Protein AF-A0A5B9E2Y7-F1 (afdb_monomer_lite)

Radius of gyration: 74.07 Å; chains: 1; bounding box: 144×55×176 Å

Structure (mmCIF, N/CA/C/O backbone):
data_AF-A0A5B9E2Y7-F1
#
_entry.id   AF-A0A5B9E2Y7-F1
#
loop_
_atom_site.group_PDB
_atom_site.id
_atom_site.type_symbol
_atom_site.label_atom_id
_atom_site.label_alt_id
_atom_site.label_comp_id
_atom_site.label_asym_id
_atom_site.label_entity_id
_atom_site.label_seq_id
_atom_site.pdbx_PDB_ins_code
_atom_site.Cartn_x
_atom_site.Cartn_y
_atom_site.Cartn_z
_atom_site.occupancy
_atom_site.B_iso_or_equiv
_atom_site.auth_seq_id
_atom_site.auth_comp_id
_atom_site.auth_asym_id
_atom_site.auth_atom_id
_atom_site.pdbx_PDB_model_num
ATOM 1 N N . MET A 1 1 ? -44.141 -32.706 67.486 1.00 78.50 1 MET A N 1
ATOM 2 C CA . MET A 1 1 ? -44.636 -31.451 66.882 1.00 78.50 1 MET A CA 1
ATOM 3 C C . MET A 1 1 ? -44.507 -30.398 67.950 1.00 78.50 1 MET A C 1
ATOM 5 O O . MET A 1 1 ? -44.783 -30.747 69.090 1.00 78.50 1 MET A O 1
ATOM 9 N N . ALA A 1 2 ? -44.059 -29.197 67.598 1.00 91.75 2 ALA A N 1
ATOM 10 C CA . ALA A 1 2 ? -43.996 -28.113 68.564 1.00 91.75 2 ALA A CA 1
ATOM 11 C C . ALA A 1 2 ? -45.396 -27.732 69.063 1.00 91.75 2 ALA A C 1
ATOM 13 O O . ALA A 1 2 ? -46.379 -27.894 68.330 1.00 91.75 2 ALA A O 1
ATOM 14 N N . THR A 1 3 ? -45.484 -27.279 70.307 1.00 93.50 3 THR A N 1
ATOM 15 C CA . THR A 1 3 ? -46.740 -27.000 71.007 1.00 93.50 3 THR A CA 1
ATOM 16 C C . THR A 1 3 ? -46.796 -25.573 71.536 1.00 93.50 3 THR A C 1
ATOM 18 O O . THR A 1 3 ? -45.780 -24.942 71.821 1.00 93.50 3 THR A O 1
ATOM 21 N N . SER A 1 4 ? -48.019 -25.059 71.662 1.00 95.94 4 SER A N 1
ATOM 22 C CA . SER A 1 4 ? -48.307 -23.785 72.313 1.00 95.94 4 SER A CA 1
ATOM 23 C C . SER A 1 4 ? -49.044 -24.046 73.623 1.00 95.94 4 SER A C 1
ATOM 25 O O . SER A 1 4 ? -50.127 -24.634 73.606 1.00 95.94 4 SER A O 1
ATOM 27 N N . ASP A 1 5 ? -48.474 -23.587 74.736 1.00 96.12 5 ASP A N 1
ATOM 28 C CA . ASP A 1 5 ? -49.095 -23.690 76.064 1.00 96.12 5 ASP A CA 1
ATOM 29 C C . ASP A 1 5 ? -50.120 -22.567 76.312 1.00 96.12 5 ASP A C 1
ATOM 31 O O . ASP A 1 5 ? -50.949 -22.643 77.221 1.00 96.12 5 ASP A O 1
ATOM 35 N N . PHE A 1 6 ? -50.117 -21.528 75.472 1.00 95.31 6 PHE A N 1
ATOM 36 C CA . PHE A 1 6 ? -51.020 -20.385 75.578 1.00 95.31 6 PHE A CA 1
ATOM 37 C C . PHE A 1 6 ? -52.376 -20.706 74.945 1.00 95.31 6 PHE A C 1
ATOM 39 O O . PHE A 1 6 ? -52.585 -20.565 73.740 1.00 95.31 6 PHE A O 1
ATOM 46 N N . LEU A 1 7 ? -53.325 -21.130 75.778 1.00 94.44 7 LEU A N 1
ATOM 47 C CA . LEU A 1 7 ? -54.653 -21.555 75.339 1.00 94.44 7 LEU A CA 1
ATOM 48 C C . LEU A 1 7 ? -55.692 -20.431 75.415 1.00 94.44 7 LEU A C 1
ATOM 50 O O . LEU A 1 7 ? -55.688 -19.575 76.301 1.00 94.44 7 LEU A O 1
ATOM 54 N N . THR A 1 8 ? -56.663 -20.469 74.503 1.00 96.12 8 THR A N 1
ATOM 55 C CA . THR A 1 8 ? -57.781 -19.521 74.514 1.00 96.12 8 THR A CA 1
ATOM 56 C C . THR A 1 8 ? -58.746 -19.801 75.668 1.00 96.12 8 THR A C 1
ATOM 58 O O . THR A 1 8 ? -59.192 -20.937 75.844 1.00 96.12 8 THR A O 1
ATOM 61 N N . PHE A 1 9 ? -59.172 -18.766 76.394 1.00 96.06 9 PHE A N 1
ATOM 62 C CA . PHE A 1 9 ? -60.154 -18.878 77.470 1.00 96.06 9 PHE A CA 1
ATOM 63 C C . PHE A 1 9 ? -61.569 -18.543 76.986 1.00 96.06 9 PHE A C 1
ATOM 65 O O . PHE A 1 9 ? -61.811 -17.523 76.339 1.00 96.06 9 PHE A O 1
ATOM 72 N N . SER A 1 10 ? -62.544 -19.385 77.344 1.00 94.88 10 SER A N 1
ATOM 73 C CA . SER A 1 10 ? -63.957 -19.203 76.993 1.00 94.88 10 SER A CA 1
ATOM 74 C C . SER A 1 10 ? -64.228 -19.064 75.484 1.00 94.88 10 SER A C 1
ATOM 76 O O . SER A 1 10 ? -65.233 -18.474 75.134 1.00 94.88 10 SER A O 1
ATOM 78 N N . ALA A 1 11 ? -63.399 -19.555 74.560 1.00 92.12 11 ALA A N 1
ATOM 79 C CA . ALA A 1 11 ? -63.566 -19.270 73.123 1.00 92.12 11 ALA A CA 1
ATOM 80 C C . ALA A 1 11 ? -64.710 -20.032 72.414 1.00 92.12 11 ALA A C 1
ATOM 82 O O . ALA A 1 11 ? -65.051 -19.702 71.280 1.00 92.12 11 ALA A O 1
ATOM 83 N N . ALA A 1 12 ? -65.318 -21.027 73.065 1.00 92.31 12 ALA A N 1
ATOM 84 C CA . ALA A 1 12 ? -66.362 -21.860 72.470 1.00 92.31 12 ALA A CA 1
ATOM 85 C C . ALA A 1 12 ? -67.651 -21.084 72.131 1.00 92.31 12 ALA A C 1
ATOM 87 O O . ALA A 1 12 ? -68.003 -20.085 72.770 1.00 92.31 12 ALA A O 1
ATOM 88 N N . ALA A 1 13 ? -68.402 -21.591 71.150 1.00 89.62 13 ALA A N 1
ATOM 89 C CA . ALA A 1 13 ? -69.745 -21.103 70.860 1.00 89.62 13 ALA A CA 1
ATOM 90 C C . ALA A 1 13 ? -70.643 -21.240 72.105 1.00 89.62 13 ALA A C 1
ATOM 92 O O . ALA A 1 13 ? -70.625 -22.263 72.783 1.00 89.62 13 ALA A O 1
ATOM 93 N N . GLY A 1 14 ? -71.405 -20.190 72.426 1.00 89.88 14 GLY A N 1
ATOM 94 C CA . GLY A 1 14 ? -72.270 -20.163 73.613 1.00 89.88 14 GLY A CA 1
ATOM 95 C C . GLY A 1 14 ? -71.546 -19.963 74.951 1.00 89.88 14 GLY A C 1
ATOM 96 O O . GLY A 1 14 ? -72.190 -20.002 75.995 1.00 89.88 14 GLY A O 1
ATOM 97 N N . ALA A 1 15 ? -70.230 -19.726 74.961 1.00 94.56 15 ALA A N 1
ATOM 98 C CA . ALA A 1 15 ? -69.510 -19.495 76.209 1.00 94.56 15 ALA A CA 1
ATOM 99 C C . ALA A 1 15 ? -69.968 -18.204 76.915 1.00 94.56 15 ALA A C 1
ATOM 101 O O . ALA A 1 15 ? -70.199 -17.180 76.269 1.00 94.56 15 ALA A O 1
ATOM 102 N N . ASN A 1 16 ? -70.045 -18.269 78.249 1.00 96.25 16 ASN A N 1
ATOM 103 C CA . ASN A 1 16 ? -70.600 -17.246 79.136 1.00 96.25 16 ASN A CA 1
ATOM 104 C C . ASN A 1 16 ? -69.788 -15.941 79.122 1.00 96.25 16 ASN A C 1
ATOM 106 O O . ASN A 1 16 ? -68.941 -15.725 79.988 1.00 96.25 16 ASN A O 1
ATOM 110 N N . VAL A 1 17 ? -70.043 -15.074 78.144 1.00 95.94 17 VAL A N 1
ATOM 111 C CA . VAL A 1 17 ? -69.451 -13.737 78.041 1.00 95.94 17 VAL A CA 1
ATOM 112 C C . VAL A 1 17 ? -70.473 -12.698 77.630 1.00 95.94 17 VAL A C 1
ATOM 114 O O . VAL A 1 17 ? -71.490 -13.016 77.015 1.00 95.94 17 VAL A O 1
ATOM 117 N N . LEU A 1 18 ? -70.128 -11.436 77.861 1.00 94.69 18 LEU A N 1
ATOM 118 C CA . LEU A 1 18 ? -70.818 -10.322 77.231 1.00 94.69 18 LEU A CA 1
ATOM 119 C C . LEU A 1 18 ? -70.707 -10.388 75.702 1.00 94.69 18 LEU A C 1
ATOM 121 O O . LEU A 1 18 ? -69.654 -10.703 75.128 1.00 94.69 18 LEU A O 1
ATOM 125 N N . THR A 1 19 ? -71.798 -10.022 75.033 1.00 94.00 19 THR A N 1
ATOM 126 C CA . THR A 1 19 ? -71.785 -9.778 73.591 1.00 94.00 19 THR A CA 1
ATOM 127 C C . THR A 1 19 ? -70.806 -8.651 73.266 1.00 94.00 19 THR A C 1
ATOM 129 O O . THR A 1 19 ? -70.478 -7.812 74.109 1.00 94.00 19 THR A O 1
ATOM 132 N N . GLN A 1 20 ? -70.313 -8.612 72.025 1.00 94.94 20 GLN A N 1
ATOM 133 C CA . GLN A 1 20 ? -69.410 -7.534 71.625 1.00 94.94 20 GLN A CA 1
ATOM 134 C C . GLN A 1 20 ? -70.077 -6.158 71.746 1.00 94.94 20 GLN A C 1
ATOM 136 O O . GLN A 1 20 ? -69.410 -5.214 72.154 1.00 94.94 20 GLN A O 1
ATOM 141 N N . SER A 1 21 ? -71.375 -6.059 71.450 1.00 94.62 21 SER A N 1
ATOM 142 C CA . SER A 1 21 ? -72.142 -4.822 71.600 1.00 94.62 21 SER A CA 1
ATOM 143 C C . SER A 1 21 ? -72.245 -4.374 73.059 1.00 94.62 21 SER A C 1
ATOM 145 O O . SER A 1 21 ? -71.924 -3.230 73.342 1.00 94.62 21 SER A O 1
ATOM 147 N N . ALA A 1 22 ? -72.591 -5.268 73.991 1.00 93.06 22 ALA A N 1
ATOM 148 C CA . ALA A 1 22 ? -72.710 -4.930 75.414 1.00 93.06 22 ALA A CA 1
ATOM 149 C C . ALA A 1 22 ? -71.355 -4.616 76.073 1.00 93.06 22 ALA A C 1
ATOM 151 O O . ALA A 1 22 ? -71.262 -3.770 76.958 1.00 93.06 22 ALA A O 1
ATOM 152 N N . TYR A 1 23 ? -70.278 -5.283 75.645 1.00 93.69 23 TYR A N 1
ATOM 153 C CA . TYR A 1 23 ? -68.937 -4.961 76.130 1.00 93.69 23 TYR A CA 1
ATOM 154 C C . TYR A 1 23 ? -68.448 -3.615 75.583 1.00 93.69 23 TYR A C 1
ATOM 156 O O . TYR A 1 23 ? -67.849 -2.845 76.318 1.00 93.69 23 TYR A O 1
ATOM 164 N N . ALA A 1 24 ? -68.702 -3.317 74.304 1.00 93.62 24 ALA A N 1
ATOM 165 C CA . ALA A 1 24 ? -68.277 -2.069 73.670 1.00 93.62 24 ALA A CA 1
ATOM 166 C C . ALA A 1 24 ? -69.183 -0.860 73.972 1.00 93.62 24 ALA A C 1
ATOM 168 O O . ALA A 1 24 ? -68.836 0.245 73.555 1.00 93.62 24 ALA A O 1
ATOM 169 N N . ASP A 1 25 ? -70.305 -1.069 74.666 1.00 93.12 25 ASP A N 1
ATOM 170 C CA . ASP A 1 25 ? -71.292 -0.044 75.005 1.00 93.12 25 ASP A CA 1
ATOM 171 C C . ASP A 1 25 ? -70.659 1.140 75.755 1.00 93.12 25 ASP A C 1
ATOM 173 O O . ASP A 1 25 ? -69.796 0.957 76.614 1.00 93.12 25 ASP A O 1
ATOM 177 N N . ALA A 1 26 ? -71.076 2.366 75.429 1.00 86.19 26 ALA A N 1
ATOM 178 C CA . ALA A 1 26 ? -70.522 3.580 76.030 1.00 86.19 26 ALA A CA 1
ATOM 179 C C . ALA A 1 26 ? -70.902 3.748 77.514 1.00 86.19 26 ALA A C 1
ATOM 181 O O . ALA A 1 26 ? -70.178 4.409 78.256 1.00 86.19 26 ALA A O 1
ATOM 182 N N . GLY A 1 27 ? -72.013 3.146 77.950 1.00 86.62 27 GLY A N 1
ATOM 183 C CA . GLY A 1 27 ? -72.426 3.075 79.350 1.00 86.62 27 GLY A CA 1
ATOM 184 C C . GLY A 1 27 ? -71.688 2.003 80.156 1.00 86.62 27 GLY A C 1
ATOM 185 O O . GLY A 1 27 ? -71.777 2.002 81.382 1.00 86.62 27 GLY A O 1
ATOM 186 N N . ASN A 1 28 ? -70.934 1.110 79.505 1.00 88.44 28 ASN A N 1
ATOM 187 C CA . ASN A 1 28 ? -70.060 0.159 80.184 1.00 88.44 28 ASN A CA 1
ATOM 188 C C . ASN A 1 28 ? -68.728 0.832 80.559 1.00 88.44 28 ASN A C 1
ATOM 190 O O . ASN A 1 28 ? -67.776 0.874 79.773 1.00 88.44 28 ASN A O 1
ATOM 194 N N . THR A 1 29 ? -68.657 1.348 81.785 1.00 87.81 29 THR A N 1
ATOM 195 C CA . THR A 1 29 ? -67.472 2.044 82.305 1.00 87.81 29 THR A CA 1
ATOM 196 C C . THR A 1 29 ? -66.313 1.110 82.656 1.00 87.81 29 THR A C 1
ATOM 198 O O . THR A 1 29 ? -65.171 1.570 82.711 1.00 87.81 29 THR A O 1
ATOM 201 N N . ASP A 1 30 ? -66.558 -0.197 82.813 1.00 88.62 30 ASP A N 1
ATOM 202 C CA . ASP A 1 30 ? -65.557 -1.177 83.269 1.00 88.62 30 ASP A CA 1
ATOM 203 C C . ASP A 1 30 ? -64.359 -1.284 82.314 1.00 88.62 30 ASP A C 1
ATOM 205 O O . ASP A 1 30 ? -63.247 -1.605 82.728 1.00 88.62 30 ASP A O 1
ATOM 209 N N . ARG A 1 31 ? -64.543 -0.963 81.027 1.00 89.44 31 ARG A N 1
ATOM 210 C CA . ARG A 1 31 ? -63.442 -0.908 80.048 1.00 89.44 31 ARG A CA 1
ATOM 211 C C . ARG A 1 31 ? -62.430 0.200 80.323 1.00 89.44 31 ARG A C 1
ATOM 213 O O . ARG A 1 31 ? -61.282 0.072 79.909 1.00 89.44 31 ARG A O 1
ATOM 220 N N . ALA A 1 32 ? -62.868 1.289 80.947 1.00 88.12 32 ALA A N 1
ATOM 221 C CA . ALA A 1 32 ? -62.029 2.442 81.248 1.00 88.12 32 ALA A CA 1
ATOM 222 C C . ALA A 1 32 ? -61.499 2.391 82.684 1.00 88.12 32 ALA A C 1
ATOM 224 O O . ALA A 1 32 ? -60.331 2.689 82.916 1.00 88.12 32 ALA A O 1
ATOM 225 N N . THR A 1 33 ? -62.345 2.007 83.642 1.00 88.88 33 THR A N 1
ATOM 226 C CA . THR A 1 33 ? -62.007 2.033 85.075 1.00 88.88 33 THR A CA 1
ATOM 227 C C . THR A 1 33 ? -61.557 0.686 85.629 1.00 88.88 33 THR A C 1
ATOM 229 O O . THR A 1 33 ? -61.097 0.623 86.767 1.00 88.88 33 THR A O 1
ATOM 232 N N . GLY A 1 34 ? -61.699 -0.395 84.858 1.00 90.06 34 GLY A N 1
ATOM 233 C CA . GLY A 1 34 ? -61.616 -1.756 85.380 1.00 90.06 34 GLY A CA 1
ATOM 234 C C . GLY A 1 34 ? -62.790 -2.092 86.307 1.00 90.06 34 GLY A C 1
ATOM 235 O O . GLY A 1 34 ? -63.662 -1.260 86.572 1.00 90.06 34 GLY A O 1
ATOM 236 N N . TYR A 1 35 ? -62.796 -3.326 86.820 1.00 89.75 35 TYR A N 1
ATOM 237 C CA . TYR A 1 35 ? -63.754 -3.753 87.841 1.00 89.75 35 TYR A CA 1
ATOM 238 C C . TYR A 1 35 ? -63.379 -3.126 89.191 1.00 89.75 35 TYR A C 1
ATOM 240 O O . TYR A 1 35 ? -62.362 -3.481 89.788 1.00 89.75 35 TYR A O 1
ATOM 248 N N . VAL A 1 36 ? -64.191 -2.174 89.654 1.00 87.56 36 VAL A N 1
ATOM 249 C CA . VAL A 1 36 ? -64.030 -1.487 90.949 1.00 87.56 36 VAL A CA 1
ATOM 250 C C . VAL A 1 36 ? -64.692 -2.277 92.094 1.00 87.56 36 VAL A C 1
ATOM 252 O O . VAL A 1 36 ? -65.098 -3.424 91.914 1.00 87.56 36 VAL A O 1
ATOM 255 N N . THR A 1 37 ? -64.791 -1.699 93.298 1.00 80.62 37 THR A N 1
ATOM 256 C CA . THR A 1 37 ? -65.329 -2.374 94.495 1.00 80.62 37 THR A CA 1
ATOM 257 C C . THR A 1 37 ? -66.724 -2.960 94.257 1.00 80.62 37 THR A C 1
ATOM 259 O O . THR A 1 37 ? -67.662 -2.222 93.959 1.00 80.62 37 THR A O 1
ATOM 262 N N . GLY A 1 38 ? -66.873 -4.274 94.437 1.00 82.81 38 GLY A N 1
ATOM 263 C CA . GLY A 1 38 ? -68.122 -5.003 94.212 1.00 82.81 38 GLY A CA 1
ATOM 264 C C . GLY A 1 38 ? -67.866 -6.409 93.663 1.00 82.81 38 GLY A C 1
ATOM 265 O O . GLY A 1 38 ? -66.733 -6.883 93.650 1.00 82.81 38 GLY A O 1
ATOM 266 N N . THR A 1 39 ? -68.924 -7.090 93.216 1.00 82.75 39 THR A N 1
ATOM 267 C CA . THR A 1 39 ? -68.810 -8.383 92.516 1.00 82.75 39 THR A CA 1
ATOM 268 C C . THR A 1 39 ? -68.861 -8.146 91.008 1.00 82.75 39 THR A C 1
ATOM 270 O O . THR A 1 39 ? -69.866 -7.648 90.505 1.00 82.75 39 THR A O 1
ATOM 273 N N . ALA A 1 40 ? -67.802 -8.508 90.280 1.00 88.38 40 ALA A N 1
ATOM 274 C CA . ALA A 1 40 ? -67.795 -8.431 88.820 1.00 88.38 40 ALA A CA 1
ATOM 275 C C . ALA A 1 40 ? -68.675 -9.537 88.210 1.00 88.38 40 ALA A C 1
ATOM 277 O O . ALA A 1 40 ? -68.634 -10.690 88.646 1.00 88.38 40 ALA A O 1
ATOM 278 N N . SER A 1 41 ? -69.457 -9.206 87.176 1.00 90.25 41 SER A N 1
ATOM 279 C CA . SER A 1 41 ? -70.244 -10.209 86.449 1.00 90.25 41 SER A CA 1
ATOM 280 C C . SER A 1 41 ? -69.318 -11.224 85.779 1.00 90.25 41 SER A C 1
ATOM 282 O O . SER A 1 41 ? -68.378 -10.847 85.075 1.00 90.25 41 SER A O 1
ATOM 284 N N . SER A 1 42 ? -69.612 -12.518 85.932 1.00 93.06 42 SER A N 1
ATOM 285 C CA . SER A 1 42 ? -68.827 -13.595 85.312 1.00 93.06 42 SER A CA 1
ATOM 286 C C . SER A 1 42 ? -68.733 -13.441 83.791 1.00 93.06 42 SER A C 1
ATOM 288 O O . SER A 1 42 ? -67.687 -13.712 83.208 1.00 93.06 42 SER A O 1
ATOM 290 N N . GLN A 1 43 ? -69.781 -12.918 83.147 1.00 93.88 43 GLN A N 1
ATOM 291 C CA . GLN A 1 43 ? -69.788 -12.613 81.714 1.00 93.88 43 GLN A CA 1
ATOM 292 C C . GLN A 1 43 ? -68.804 -11.508 81.329 1.00 93.88 43 GLN A C 1
ATOM 294 O O . GLN A 1 43 ? -68.207 -11.564 80.251 1.00 93.88 43 GLN A O 1
ATOM 299 N N . ALA A 1 44 ? -68.651 -10.503 82.189 1.00 92.25 44 ALA A N 1
ATOM 300 C CA . ALA A 1 44 ? -67.730 -9.402 81.965 1.00 92.25 44 ALA A CA 1
ATOM 301 C C . ALA A 1 44 ? -66.287 -9.889 82.146 1.00 92.25 44 ALA A C 1
ATOM 303 O O . ALA A 1 44 ? -65.481 -9.782 81.219 1.00 92.25 44 ALA A O 1
ATOM 304 N N . VAL A 1 45 ? -65.993 -10.547 83.274 1.00 93.56 45 VAL A N 1
ATOM 305 C CA . VAL A 1 45 ? -64.662 -11.110 83.563 1.00 93.56 45 VAL A CA 1
ATOM 306 C C . VAL A 1 45 ? -64.225 -12.071 82.457 1.00 93.56 45 VAL A C 1
ATOM 308 O O . VAL A 1 45 ? -63.139 -11.924 81.894 1.00 93.56 45 VAL A O 1
ATOM 311 N N . ASN A 1 46 ? -65.100 -12.997 82.059 1.00 95.88 46 ASN A N 1
ATOM 312 C CA . ASN A 1 46 ? -64.801 -13.941 80.988 1.00 95.88 46 ASN A CA 1
ATOM 313 C C . ASN A 1 46 ? -64.567 -13.245 79.640 1.00 95.88 46 ASN A C 1
ATOM 315 O O . ASN A 1 46 ? -63.771 -13.734 78.840 1.00 95.88 46 ASN A O 1
ATOM 319 N N . LYS A 1 47 ? -65.236 -12.116 79.360 1.00 94.81 47 LYS A N 1
ATOM 320 C CA . LYS A 1 47 ? -65.032 -11.352 78.122 1.00 94.81 47 LYS A CA 1
ATOM 321 C C . LYS A 1 47 ? -63.643 -10.718 78.091 1.00 94.81 47 LYS A C 1
ATOM 323 O O . LYS A 1 47 ? -62.967 -10.828 77.067 1.00 94.81 47 LYS A O 1
ATOM 328 N N . THR A 1 48 ? -63.214 -10.117 79.201 1.00 94.00 48 THR A N 1
ATOM 329 C CA . THR A 1 48 ? -61.871 -9.539 79.347 1.00 94.00 48 THR A CA 1
ATOM 330 C C . THR A 1 48 ? -60.794 -10.619 79.201 1.00 94.00 48 THR A C 1
ATOM 332 O O . THR A 1 48 ? -59.896 -10.481 78.371 1.00 94.00 48 THR A O 1
ATOM 335 N N . LEU A 1 49 ? -60.933 -11.742 79.917 1.00 95.25 49 LEU A N 1
ATOM 336 C CA . LEU A 1 49 ? -59.995 -12.870 79.839 1.00 95.25 49 LEU A CA 1
ATOM 337 C C . LEU A 1 49 ? -59.964 -13.515 78.446 1.00 95.25 49 LEU A C 1
ATOM 339 O O . LEU A 1 49 ? -58.894 -13.859 77.942 1.00 95.25 49 LEU A O 1
ATOM 343 N N . ARG A 1 50 ? -61.119 -13.643 77.780 1.00 96.56 50 ARG A N 1
ATOM 344 C CA . ARG A 1 50 ? -61.191 -14.145 76.400 1.00 96.56 50 ARG A CA 1
ATOM 345 C C . ARG A 1 50 ? -60.411 -13.253 75.434 1.00 96.56 50 ARG A C 1
ATOM 347 O O . ARG A 1 50 ? -59.661 -13.774 74.617 1.00 96.56 50 ARG A O 1
ATOM 354 N N . GLN A 1 51 ? -60.584 -11.929 75.493 1.00 94.94 51 GLN A N 1
ATOM 355 C CA . GLN A 1 51 ? -59.874 -11.021 74.582 1.00 94.94 51 GLN A CA 1
ATOM 356 C C . GLN A 1 51 ? -58.353 -11.093 74.766 1.00 94.94 51 GLN A C 1
ATOM 358 O O . GLN A 1 51 ? -57.633 -11.130 73.772 1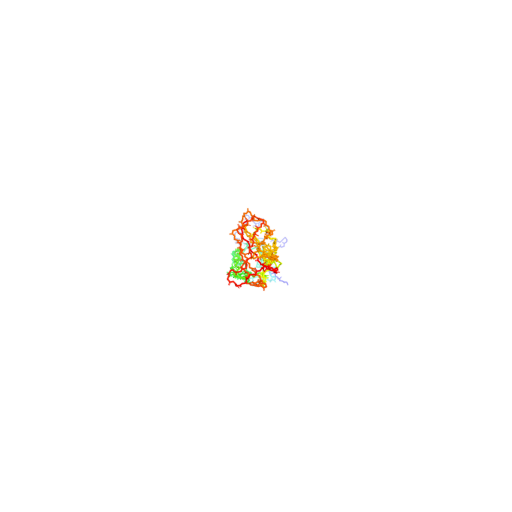.00 94.94 51 GLN A O 1
ATOM 363 N N . ALA A 1 52 ? -57.876 -11.178 76.011 1.00 95.62 52 ALA A N 1
ATOM 364 C CA . ALA A 1 52 ? -56.449 -11.312 76.299 1.00 95.62 52 ALA A CA 1
ATOM 365 C C . ALA A 1 52 ? -55.882 -12.666 75.834 1.00 95.62 52 ALA A C 1
ATOM 367 O O . ALA A 1 52 ? -54.892 -12.714 75.103 1.00 95.62 52 ALA A O 1
ATOM 368 N N . SER A 1 53 ? -56.545 -13.766 76.205 1.00 96.38 53 SER A N 1
ATOM 369 C CA . SER A 1 53 ? -56.079 -15.125 75.891 1.00 96.38 53 SER A CA 1
ATOM 370 C C . SER A 1 53 ? -56.086 -15.445 74.395 1.00 96.38 53 SER A C 1
ATOM 372 O O . SER A 1 53 ? -55.205 -16.162 73.940 1.00 96.38 53 SER A O 1
ATOM 374 N N . ILE A 1 54 ? -57.013 -14.892 73.602 1.00 96.50 54 ILE A N 1
ATOM 375 C CA . ILE A 1 54 ? -57.012 -15.091 72.141 1.00 96.50 54 ILE A CA 1
ATOM 376 C C . ILE A 1 54 ? -55.784 -14.450 71.485 1.00 96.50 54 ILE A C 1
ATOM 378 O O . ILE A 1 54 ? -55.174 -15.071 70.620 1.00 96.50 54 ILE A O 1
ATOM 382 N N . ILE A 1 55 ? -55.401 -13.233 71.887 1.00 96.88 55 ILE A N 1
ATOM 383 C CA . ILE A 1 55 ? -54.206 -12.574 71.335 1.00 96.88 55 ILE A CA 1
ATOM 384 C C . ILE A 1 55 ? -52.941 -13.318 71.764 1.00 96.88 55 ILE A C 1
ATOM 386 O O . ILE A 1 55 ? -52.065 -13.554 70.937 1.00 96.88 55 ILE A O 1
ATOM 390 N N . SER A 1 56 ? -52.871 -13.733 73.030 1.00 95.06 56 SER A N 1
ATOM 391 C CA . SER A 1 56 ? -51.749 -14.519 73.546 1.00 95.06 56 SER A CA 1
ATOM 392 C C . SER A 1 56 ? -51.593 -15.852 72.802 1.00 95.06 56 SER A C 1
ATOM 394 O O . SER A 1 56 ? -50.510 -16.131 72.291 1.00 95.06 56 SER A O 1
ATOM 396 N N . ALA A 1 57 ? -52.683 -16.606 72.627 1.00 96.19 57 ALA A N 1
ATOM 397 C CA . ALA A 1 57 ? -52.693 -17.846 71.854 1.00 96.19 57 ALA A CA 1
ATOM 398 C C . ALA A 1 57 ? -52.315 -17.623 70.380 1.00 96.19 57 ALA A C 1
ATOM 400 O O . ALA A 1 57 ? -51.558 -18.402 69.815 1.00 96.19 57 ALA A O 1
ATOM 401 N N . MET A 1 58 ? -52.790 -16.539 69.752 1.00 96.81 58 MET A N 1
ATOM 402 C CA . MET A 1 58 ? -52.442 -16.203 68.365 1.00 96.81 58 MET A CA 1
ATOM 403 C C . MET A 1 58 ? -50.940 -15.930 68.204 1.00 96.81 58 MET A C 1
ATOM 405 O O . MET A 1 58 ? -50.326 -16.433 67.265 1.00 96.81 58 MET A O 1
ATOM 409 N N . VAL A 1 59 ? -50.341 -15.144 69.104 1.00 95.69 59 VAL A N 1
ATOM 410 C CA . VAL A 1 59 ? -48.897 -14.854 69.068 1.00 95.69 59 VAL A CA 1
ATOM 411 C C . VAL A 1 59 ? -48.082 -16.122 69.325 1.00 95.69 59 VAL A C 1
ATOM 413 O O . VAL A 1 59 ? -47.112 -16.381 68.617 1.00 95.69 59 VAL A O 1
ATOM 416 N N . ALA A 1 60 ? -48.488 -16.936 70.297 1.00 96.31 60 ALA A N 1
ATOM 417 C CA . ALA A 1 60 ? -47.810 -18.186 70.612 1.00 96.31 60 ALA A CA 1
ATOM 418 C C . ALA A 1 60 ? -47.926 -19.215 69.473 1.00 96.31 60 ALA A C 1
ATOM 420 O O . ALA A 1 60 ? -46.950 -19.884 69.147 1.00 96.31 60 ALA A O 1
ATOM 421 N N . GLN A 1 61 ? -49.076 -19.290 68.801 1.00 96.38 61 GLN A N 1
ATOM 422 C CA . GLN A 1 61 ? -49.237 -20.135 67.620 1.00 96.38 61 GLN A CA 1
ATOM 423 C C . GLN A 1 61 ? -48.387 -19.631 66.447 1.00 96.38 61 GLN A C 1
ATOM 425 O O . GLN A 1 61 ? -47.786 -20.437 65.745 1.00 96.38 61 GLN A O 1
ATOM 430 N N . LEU A 1 62 ? -48.252 -18.310 66.274 1.00 96.12 62 LEU A N 1
ATOM 431 C CA . LEU A 1 62 ? -47.354 -17.742 65.267 1.00 96.12 62 LEU A CA 1
ATOM 432 C C . LEU A 1 62 ? -45.898 -18.179 65.492 1.00 96.12 62 LEU A C 1
ATOM 434 O O . LEU A 1 62 ? -45.188 -18.453 64.528 1.00 96.12 62 LEU A O 1
ATOM 438 N N . ILE A 1 63 ? -45.454 -18.273 66.748 1.00 96.25 63 ILE A N 1
ATOM 439 C CA . ILE A 1 63 ? -44.126 -18.804 67.086 1.00 96.25 63 ILE A CA 1
ATOM 440 C C . ILE A 1 63 ? -43.981 -20.243 66.595 1.00 96.25 63 ILE A C 1
ATOM 442 O O . ILE A 1 63 ? -43.035 -20.548 65.863 1.00 96.25 63 ILE A O 1
ATOM 446 N N . VAL A 1 64 ? -44.930 -21.100 66.971 1.00 96.69 64 VAL A N 1
ATOM 447 C CA . VAL A 1 64 ? -44.930 -22.523 66.614 1.00 96.69 64 VAL A CA 1
ATOM 448 C C . VAL A 1 64 ? -44.922 -22.698 65.095 1.00 96.69 64 VAL A C 1
ATOM 450 O O . VAL A 1 64 ? -44.074 -23.416 64.564 1.00 96.69 64 VAL A O 1
ATOM 453 N N . ASP A 1 65 ? -45.802 -21.988 64.389 1.00 95.31 65 ASP A N 1
ATOM 454 C CA . ASP A 1 65 ? -45.984 -22.123 62.942 1.00 95.31 65 ASP A CA 1
ATOM 455 C C . ASP A 1 65 ? -44.756 -21.663 62.146 1.00 95.31 65 ASP A C 1
ATOM 457 O O . ASP A 1 65 ? -44.424 -22.260 61.122 1.00 95.31 65 ASP A O 1
ATOM 461 N N . GLN A 1 66 ? -44.083 -20.597 62.593 1.00 94.69 66 GLN A N 1
ATOM 462 C CA . GLN A 1 66 ? -42.996 -19.973 61.830 1.00 94.69 66 GLN A CA 1
ATOM 463 C C . GLN A 1 66 ? -41.607 -20.497 62.198 1.00 94.69 66 GLN A C 1
ATOM 465 O O . GLN A 1 66 ? -40.689 -20.406 61.386 1.00 94.69 66 GLN A O 1
ATOM 470 N N . THR A 1 67 ? -41.429 -21.030 63.411 1.00 93.19 67 THR A N 1
ATOM 471 C CA . THR A 1 67 ? -40.109 -21.473 63.900 1.00 93.19 67 THR A CA 1
ATOM 472 C C . THR A 1 67 ? -40.020 -22.970 64.164 1.00 93.19 67 THR A C 1
ATOM 474 O O . THR A 1 67 ? -38.912 -23.504 64.223 1.00 93.19 67 THR A O 1
ATOM 477 N N . GLY A 1 68 ? -41.154 -23.655 64.343 1.00 93.69 68 GLY A N 1
ATOM 478 C CA . GLY A 1 68 ? -41.182 -25.039 64.814 1.00 93.69 68 GLY A CA 1
ATOM 479 C C . GLY A 1 68 ? -40.670 -25.217 66.249 1.00 93.69 68 GLY A C 1
ATOM 480 O O . GLY A 1 68 ? -40.322 -26.340 66.608 1.00 93.69 68 GLY A O 1
ATOM 481 N N . GLN A 1 69 ? -40.591 -24.139 67.038 1.00 94.25 69 GLN A N 1
ATOM 482 C CA . GLN A 1 69 ? -40.235 -24.155 68.460 1.00 94.25 69 GLN A CA 1
ATOM 483 C C . GLN A 1 69 ? -41.479 -24.074 69.341 1.00 94.25 69 GLN A C 1
ATOM 485 O O . GLN A 1 69 ? -42.495 -23.502 68.942 1.00 94.25 69 GLN A O 1
ATOM 490 N N . ASP A 1 70 ? -41.377 -24.606 70.557 1.00 94.50 70 ASP A N 1
ATOM 491 C CA . ASP A 1 70 ? -42.452 -24.532 71.542 1.00 94.50 70 ASP A CA 1
ATOM 492 C C . ASP A 1 70 ? -42.647 -23.095 72.055 1.00 94.50 70 ASP A C 1
ATOM 494 O O . ASP A 1 70 ? -41.692 -22.332 72.255 1.00 94.50 70 ASP A O 1
ATOM 498 N N . ALA A 1 71 ? -43.905 -22.733 72.302 1.00 96.00 71 ALA A N 1
ATOM 499 C CA . ALA A 1 71 ? -44.278 -21.523 73.025 1.00 96.00 71 ALA A CA 1
ATOM 500 C C . ALA A 1 71 ? -44.742 -21.919 74.434 1.00 96.00 71 ALA A C 1
ATOM 502 O O . ALA A 1 71 ? -45.931 -22.159 74.652 1.00 96.00 71 ALA A O 1
ATOM 503 N N . VAL A 1 72 ? -43.774 -22.023 75.348 1.00 94.81 72 VAL A N 1
ATOM 504 C CA . VAL A 1 72 ? -43.939 -22.566 76.706 1.00 94.81 72 VAL A CA 1
ATOM 505 C C . VAL A 1 72 ? -44.406 -21.488 77.690 1.00 94.81 72 VAL A C 1
ATOM 507 O O . VAL A 1 72 ? -43.863 -20.381 77.689 1.00 94.81 72 VAL A O 1
ATOM 510 N N . ASP A 1 73 ? -45.380 -21.814 78.543 1.00 92.12 73 ASP A N 1
ATOM 511 C CA . ASP A 1 73 ? -45.850 -20.951 79.643 1.00 92.12 73 ASP A CA 1
ATOM 512 C C . ASP A 1 73 ? -45.174 -21.346 80.971 1.00 92.12 73 ASP A C 1
ATOM 514 O O . ASP A 1 73 ? -45.777 -21.958 81.852 1.00 92.12 73 ASP A O 1
ATOM 518 N N . ASP A 1 74 ? -43.879 -21.037 81.103 1.00 92.44 74 ASP A N 1
ATOM 519 C CA . ASP A 1 74 ? -43.078 -21.304 82.314 1.00 92.44 74 ASP A CA 1
ATOM 520 C C . ASP A 1 74 ? -42.751 -20.035 83.128 1.00 92.44 74 ASP A C 1
ATOM 522 O O . ASP A 1 74 ? -42.002 -20.080 84.108 1.00 92.44 74 ASP A O 1
ATOM 526 N N . GLY A 1 75 ? -43.308 -18.888 82.721 1.00 86.31 75 GLY A N 1
ATOM 527 C CA . GLY A 1 75 ? -43.035 -17.571 83.302 1.00 86.31 75 GLY A CA 1
ATOM 528 C C . GLY A 1 75 ? -41.764 -16.876 82.788 1.00 86.31 75 GLY A C 1
ATOM 529 O O . GLY A 1 75 ? -41.491 -15.745 83.201 1.00 86.31 75 GLY A O 1
ATOM 530 N N . THR A 1 76 ? -41.002 -17.485 81.871 1.00 91.12 76 THR A N 1
ATOM 531 C CA . THR A 1 76 ? -39.755 -16.923 81.325 1.00 91.12 76 THR A CA 1
ATOM 532 C C . THR A 1 76 ? -39.993 -16.143 80.027 1.00 91.12 76 THR A C 1
ATOM 534 O O . THR A 1 76 ? -40.030 -16.692 78.927 1.00 91.12 76 THR A O 1
ATOM 537 N N . ILE A 1 77 ? -40.057 -14.812 80.126 1.00 92.25 77 ILE A N 1
ATOM 538 C CA . ILE A 1 77 ? -40.315 -13.926 78.972 1.00 92.25 77 ILE A CA 1
ATOM 539 C C . ILE A 1 77 ? -39.199 -13.991 77.916 1.00 92.25 77 ILE A C 1
ATOM 541 O O . ILE A 1 77 ? -39.485 -13.953 76.724 1.00 92.25 77 ILE A O 1
ATOM 545 N N . ALA A 1 78 ? -37.936 -14.129 78.330 1.00 94.88 78 ALA A N 1
ATOM 546 C CA . ALA A 1 78 ? -36.784 -14.062 77.425 1.00 94.88 78 ALA A CA 1
ATOM 547 C C . ALA A 1 78 ? -36.791 -15.156 76.337 1.00 94.88 78 ALA A C 1
ATOM 549 O O . ALA A 1 78 ? -36.448 -14.893 75.181 1.00 94.88 78 ALA A O 1
ATOM 550 N N . THR A 1 79 ? -37.208 -16.377 76.689 1.00 92.12 79 THR A N 1
ATOM 551 C CA . THR A 1 79 ? -37.336 -17.491 75.735 1.00 92.12 79 THR A CA 1
ATOM 552 C C . THR A 1 79 ? -38.442 -17.205 74.725 1.00 92.12 79 THR A C 1
ATOM 554 O O . THR A 1 79 ? -38.234 -17.340 73.519 1.00 92.12 79 THR A O 1
ATOM 557 N N . LEU A 1 80 ? -39.598 -16.737 75.203 1.00 93.69 80 LEU A N 1
ATOM 558 C CA . LEU A 1 80 ? -40.733 -16.395 74.351 1.00 93.69 80 LEU A CA 1
ATOM 559 C C . LEU A 1 80 ? -40.413 -15.216 73.420 1.00 93.69 80 LEU A C 1
ATOM 561 O O . LEU A 1 80 ? -40.769 -15.253 72.246 1.00 93.69 80 LEU A O 1
ATOM 565 N N . GLU A 1 81 ? -39.694 -14.204 73.907 1.00 95.12 81 GLU A N 1
ATOM 566 C CA . GLU A 1 81 ? -39.239 -13.053 73.117 1.00 95.12 81 GLU A CA 1
ATOM 567 C C . GLU A 1 81 ? -38.248 -13.468 72.024 1.00 95.12 81 GLU A C 1
ATOM 569 O O . GLU A 1 81 ? -38.366 -13.034 70.875 1.00 95.12 81 GLU A O 1
ATOM 574 N N . THR A 1 82 ? -37.308 -14.355 72.355 1.00 95.62 82 THR A N 1
ATOM 575 C CA . THR A 1 82 ? -36.365 -14.918 71.381 1.00 95.62 82 THR A CA 1
ATOM 576 C C . THR A 1 82 ? -37.114 -15.692 70.298 1.00 95.62 82 THR A C 1
ATOM 578 O O . THR A 1 82 ? -36.908 -15.455 69.106 1.00 95.62 82 THR A O 1
ATOM 581 N N . ASN A 1 83 ? -38.035 -16.572 70.695 1.00 94.38 83 ASN A N 1
ATOM 582 C CA . ASN A 1 83 ? -38.816 -17.375 69.760 1.00 94.38 83 ASN A CA 1
ATOM 583 C C . ASN A 1 83 ? -39.757 -16.508 68.905 1.00 94.38 83 ASN A C 1
ATOM 585 O O . ASN A 1 83 ? -39.871 -16.733 67.700 1.00 94.38 83 ASN A O 1
ATOM 589 N N . PHE A 1 84 ? -40.362 -15.466 69.481 1.00 95.38 84 PHE A N 1
ATOM 590 C CA . PHE A 1 84 ? -41.167 -14.492 68.744 1.00 95.38 84 PHE A CA 1
ATOM 591 C C . PHE A 1 84 ? -40.333 -13.692 67.744 1.00 95.38 84 PHE A C 1
ATOM 593 O O . PHE A 1 84 ? -40.719 -13.565 66.583 1.00 95.38 84 PHE A O 1
ATOM 600 N N . THR A 1 85 ? -39.155 -13.217 68.145 1.00 95.88 85 THR A N 1
ATOM 601 C CA . THR A 1 85 ? -38.227 -12.523 67.242 1.00 95.88 85 THR A CA 1
ATOM 602 C C . THR A 1 85 ? -37.829 -13.425 66.076 1.00 95.88 85 THR A C 1
ATOM 604 O O . THR A 1 85 ? -37.888 -13.005 64.921 1.00 95.88 85 THR A O 1
ATOM 607 N N . ASN A 1 86 ? -37.508 -14.689 66.355 1.00 94.69 86 ASN A N 1
ATOM 608 C CA . ASN A 1 86 ? -37.206 -15.680 65.325 1.00 94.69 86 ASN A CA 1
ATOM 609 C C . ASN A 1 86 ? -38.398 -15.930 64.392 1.00 94.69 86 ASN A C 1
ATOM 611 O O . ASN A 1 86 ? -38.195 -16.063 63.188 1.00 94.69 86 ASN A O 1
ATOM 615 N N . ALA A 1 87 ? -39.631 -15.932 64.905 1.00 94.94 87 ALA A N 1
ATOM 616 C CA . ALA A 1 87 ? -40.836 -16.055 64.086 1.00 94.94 87 ALA A CA 1
ATOM 617 C C . ALA A 1 87 ? -40.983 -14.873 63.116 1.00 94.94 87 ALA A C 1
ATOM 619 O O . ALA A 1 87 ? -41.227 -15.070 61.926 1.00 94.94 87 ALA A O 1
ATOM 620 N N . ILE A 1 88 ? -40.761 -13.644 63.594 1.00 93.56 88 ILE A N 1
ATOM 621 C CA . ILE A 1 88 ? -40.769 -12.444 62.746 1.00 93.56 88 ILE A CA 1
ATOM 622 C C . ILE A 1 88 ? -39.646 -12.494 61.699 1.00 93.56 88 ILE A C 1
ATOM 624 O O . ILE A 1 88 ? -39.877 -12.158 60.535 1.00 93.56 88 ILE A O 1
ATOM 628 N N . LEU A 1 89 ? -38.450 -12.954 62.078 1.00 91.00 89 LEU A N 1
ATOM 629 C CA . LEU A 1 89 ? -37.328 -13.127 61.152 1.00 91.00 89 LEU A CA 1
ATOM 630 C C . LEU A 1 89 ? -37.603 -14.205 60.097 1.00 91.00 89 LEU A C 1
ATOM 632 O O . LEU A 1 89 ? -37.280 -13.992 58.932 1.00 91.00 89 LEU A O 1
ATOM 636 N N . ALA A 1 90 ? -38.231 -15.322 60.466 1.00 90.94 90 ALA A N 1
ATOM 637 C CA . ALA A 1 90 ? -38.619 -16.380 59.534 1.00 90.94 90 ALA A CA 1
ATOM 638 C C . ALA A 1 90 ? -39.647 -15.877 58.507 1.00 90.94 90 ALA A C 1
ATOM 640 O O . ALA A 1 90 ? -39.483 -16.089 57.302 1.00 90.94 90 ALA A O 1
ATOM 641 N N . ILE A 1 91 ? -40.648 -15.111 58.959 1.00 90.00 91 ILE A N 1
ATOM 642 C CA . ILE A 1 91 ? -41.605 -14.436 58.071 1.00 90.00 91 ILE A CA 1
ATOM 643 C C . ILE A 1 91 ? -40.873 -13.481 57.121 1.00 90.00 91 ILE A C 1
ATOM 645 O O . ILE A 1 91 ? -41.168 -13.451 55.925 1.00 90.00 91 ILE A O 1
ATOM 649 N N . ALA A 1 92 ? -39.921 -12.695 57.632 1.00 86.81 92 ALA A N 1
ATOM 650 C CA . ALA A 1 92 ? -39.151 -11.757 56.821 1.00 86.81 92 ALA A CA 1
ATOM 651 C C . ALA A 1 92 ? -38.240 -12.468 55.802 1.00 86.81 92 ALA A C 1
ATOM 653 O O . ALA A 1 92 ? -38.150 -12.017 54.662 1.00 86.81 92 ALA A O 1
ATOM 654 N N . GLY A 1 93 ? -37.616 -13.587 56.179 1.00 81.75 93 GLY A N 1
ATOM 655 C CA . GLY A 1 93 ? -36.718 -14.372 55.325 1.00 81.75 93 GLY A CA 1
ATOM 656 C C . GLY A 1 93 ? -37.411 -15.041 54.136 1.00 81.75 93 GLY A C 1
ATOM 657 O O . GLY A 1 93 ? -36.801 -15.192 53.080 1.00 81.75 93 GLY A O 1
ATOM 658 N N . ASN A 1 94 ? -38.699 -15.369 54.264 1.00 77.69 94 ASN A N 1
ATOM 659 C CA . ASN A 1 94 ? -39.494 -15.944 53.172 1.00 77.69 94 ASN A CA 1
ATOM 660 C C . ASN A 1 94 ? -40.086 -14.893 52.217 1.00 77.69 94 ASN A C 1
ATOM 662 O O . ASN A 1 94 ? -40.755 -15.248 51.242 1.00 77.69 94 ASN A O 1
ATOM 666 N N . ARG A 1 95 ? -39.865 -13.598 52.469 1.00 85.88 95 ARG A N 1
ATOM 667 C CA . ARG A 1 95 ? -40.317 -12.524 51.580 1.00 85.88 95 ARG A CA 1
ATOM 668 C C . ARG A 1 95 ? -39.241 -12.179 50.558 1.00 85.88 95 ARG A C 1
ATOM 670 O O . ARG A 1 95 ? -38.067 -12.045 50.882 1.00 85.88 95 ARG A O 1
ATOM 677 N N . ILE A 1 96 ? -39.666 -11.919 49.323 1.00 82.62 96 ILE A N 1
ATOM 678 C CA . ILE A 1 96 ? -38.831 -11.206 48.353 1.00 82.62 96 ILE A CA 1
ATOM 679 C C . ILE A 1 96 ? -38.725 -9.757 48.839 1.00 82.62 96 ILE A C 1
ATOM 681 O O . ILE A 1 96 ? -39.673 -8.985 48.697 1.00 82.62 96 ILE A O 1
ATOM 685 N N . ILE A 1 97 ? -37.593 -9.401 49.442 1.00 84.69 97 ILE A N 1
ATOM 686 C CA . ILE A 1 97 ? -37.270 -8.019 49.808 1.00 84.69 97 ILE A CA 1
ATOM 687 C C . ILE A 1 97 ? -36.733 -7.336 48.550 1.00 84.69 97 ILE A C 1
ATOM 689 O O . ILE A 1 97 ? -35.713 -7.762 48.002 1.00 84.69 97 ILE A O 1
ATOM 693 N N . GLN A 1 98 ? -37.423 -6.305 48.057 1.00 85.44 98 GLN A N 1
ATOM 694 C CA . GLN A 1 98 ? -36.916 -5.545 46.917 1.00 85.44 98 GLN A CA 1
ATOM 695 C C . GLN A 1 98 ? -35.699 -4.730 47.360 1.00 85.44 98 GLN A C 1
ATOM 697 O O . GLN A 1 98 ? -35.599 -4.305 48.509 1.00 85.44 98 GLN A O 1
ATOM 702 N N . ILE A 1 99 ? -34.778 -4.453 46.437 1.00 84.56 99 ILE A N 1
ATOM 703 C CA . ILE A 1 99 ? -33.589 -3.639 46.739 1.00 84.56 99 ILE A CA 1
ATOM 704 C C . ILE A 1 99 ? -33.991 -2.257 47.291 1.00 84.56 99 ILE A C 1
ATOM 706 O O . ILE A 1 99 ? -33.312 -1.728 48.166 1.00 84.56 99 ILE A O 1
ATOM 710 N N . SER A 1 100 ? -35.120 -1.705 46.827 1.00 84.50 100 SER A N 1
ATOM 711 C CA . SER A 1 100 ? -35.686 -0.434 47.296 1.00 84.50 100 SER A CA 1
ATOM 712 C C . SER A 1 100 ? -36.108 -0.435 48.764 1.00 84.50 100 SER A C 1
ATOM 714 O O . SER A 1 100 ? -36.176 0.633 49.367 1.00 84.50 100 SER A O 1
ATOM 716 N N . ASP A 1 101 ? -36.395 -1.607 49.328 1.00 86.81 101 ASP A N 1
ATOM 717 C CA . ASP A 1 101 ? -36.921 -1.739 50.688 1.00 86.81 101 ASP A CA 1
ATOM 718 C C . ASP A 1 101 ? -35.791 -1.748 51.728 1.00 86.81 101 ASP A C 1
ATOM 720 O O . ASP A 1 101 ? -36.024 -1.511 52.914 1.00 86.81 101 ASP A O 1
ATOM 724 N N . VAL A 1 102 ? -34.548 -1.991 51.292 1.00 89.62 102 VAL A N 1
ATOM 725 C CA . VAL A 1 102 ? -33.365 -1.959 52.152 1.00 89.62 102 VAL A CA 1
ATOM 726 C C . VAL A 1 102 ? -32.708 -0.589 52.046 1.00 89.62 102 VAL A C 1
ATOM 728 O O . VAL A 1 102 ? -32.070 -0.243 51.048 1.00 89.62 102 VAL A O 1
ATOM 731 N N . VAL A 1 103 ? -32.838 0.192 53.116 1.00 91.75 103 VAL A N 1
ATOM 732 C CA . VAL A 1 103 ? -32.239 1.524 53.235 1.00 91.75 103 VAL A CA 1
ATOM 733 C C . VAL A 1 103 ? -30.752 1.473 52.865 1.00 91.75 103 VAL A C 1
ATOM 735 O O . VAL A 1 103 ? -29.996 0.647 53.371 1.00 91.75 103 VAL A O 1
ATOM 738 N N . ASN A 1 104 ? -30.335 2.372 51.972 1.00 89.38 104 ASN A N 1
ATOM 739 C CA . ASN A 1 104 ? -28.969 2.522 51.454 1.00 89.38 104 ASN A CA 1
ATOM 740 C C . ASN A 1 104 ? -28.410 1.365 50.605 1.00 89.38 104 ASN A C 1
ATOM 742 O O . ASN A 1 104 ? -27.327 1.539 50.039 1.00 89.38 104 ASN A O 1
ATOM 746 N N . LEU A 1 105 ? -29.108 0.234 50.430 1.00 90.31 105 LEU A N 1
ATOM 747 C CA . LEU A 1 105 ? -28.576 -0.880 49.634 1.00 90.31 105 LEU A CA 1
ATOM 748 C C . LEU A 1 105 ? -28.335 -0.473 48.178 1.00 90.31 105 LEU A C 1
ATOM 750 O O . LEU A 1 105 ? -27.289 -0.804 47.632 1.00 90.31 105 LEU A O 1
ATOM 754 N N . THR A 1 106 ? -29.229 0.316 47.576 1.00 86.88 106 THR A N 1
ATOM 755 C CA . THR A 1 106 ? -29.044 0.846 46.213 1.00 86.88 106 THR A CA 1
ATOM 756 C C . THR A 1 106 ? -27.767 1.676 46.084 1.00 86.88 106 THR A C 1
ATOM 758 O O . THR A 1 106 ? -27.025 1.509 45.121 1.00 86.88 106 THR A O 1
ATOM 761 N N . ALA A 1 107 ? -27.474 2.543 47.058 1.00 84.50 107 ALA A N 1
ATOM 762 C CA . ALA A 1 107 ? -26.285 3.396 47.035 1.00 84.50 107 ALA A CA 1
ATOM 763 C C . ALA A 1 107 ? -24.995 2.584 47.244 1.00 84.50 107 ALA A C 1
ATOM 765 O O . ALA A 1 107 ? -24.012 2.779 46.528 1.00 84.50 107 ALA A O 1
ATOM 766 N N . ILE A 1 108 ? -25.016 1.629 48.179 1.00 85.44 108 ILE A N 1
ATOM 767 C CA . ILE A 1 108 ? -23.899 0.705 48.417 1.00 85.44 108 ILE A CA 1
ATOM 768 C C . ILE A 1 108 ? -23.641 -0.129 47.165 1.00 85.44 108 ILE A C 1
ATOM 770 O O . ILE A 1 108 ? -22.502 -0.242 46.716 1.00 85.44 108 ILE A O 1
ATOM 774 N N . LEU A 1 109 ? -24.695 -0.688 46.575 1.00 85.38 109 LEU A N 1
ATOM 775 C CA . LEU A 1 109 ? -24.585 -1.531 45.399 1.00 85.38 109 LEU A CA 1
ATOM 776 C C . LEU A 1 109 ? -24.123 -0.721 44.182 1.00 85.38 109 LEU A C 1
ATOM 778 O O . LEU A 1 109 ? -23.243 -1.186 43.473 1.00 85.38 109 LEU A O 1
ATOM 782 N N . ALA A 1 110 ? -24.601 0.510 43.985 1.00 81.25 110 ALA A N 1
ATOM 783 C CA . ALA A 1 110 ? -24.103 1.401 42.933 1.00 81.25 110 ALA A CA 1
ATOM 784 C C . ALA A 1 110 ? -22.600 1.702 43.086 1.00 81.25 110 ALA A C 1
ATOM 786 O O . ALA A 1 110 ? -21.862 1.644 42.104 1.00 81.25 110 ALA A O 1
ATOM 787 N N . SER A 1 111 ? -22.131 1.933 44.318 1.00 79.88 111 SER A N 1
ATOM 788 C CA . SER A 1 111 ? -20.708 2.139 44.622 1.00 79.88 111 SER A CA 1
ATOM 789 C C . SER A 1 111 ? -19.853 0.873 44.463 1.00 79.88 111 SER A C 1
ATOM 791 O O . SER A 1 111 ? -18.643 0.983 44.283 1.00 79.88 111 SER A O 1
ATOM 793 N N . LYS A 1 112 ? -20.440 -0.326 44.560 1.00 76.81 112 LYS A N 1
ATOM 794 C CA . LYS A 1 112 ? -19.722 -1.609 44.440 1.00 76.81 112 LYS A CA 1
ATOM 795 C C . LYS A 1 112 ? -19.809 -2.234 43.049 1.00 76.81 112 LYS A C 1
ATOM 797 O O . LYS A 1 112 ? -18.903 -2.971 42.672 1.00 76.81 112 LYS A O 1
ATOM 802 N N . LEU A 1 113 ? -20.883 -1.964 42.311 1.00 73.75 113 LEU A N 1
ATOM 803 C CA . LEU A 1 113 ? -21.103 -2.440 40.945 1.00 73.75 113 LEU A CA 1
ATOM 804 C C . LEU A 1 113 ? -20.525 -1.500 39.891 1.00 73.75 113 LEU A C 1
ATOM 806 O O . LEU A 1 113 ? -20.474 -1.888 38.728 1.00 73.75 113 LEU A O 1
ATOM 810 N N . GLY A 1 114 ? -20.080 -0.301 40.277 1.00 65.88 114 GLY A N 1
ATOM 811 C CA . GLY A 1 114 ? -19.296 0.540 39.388 1.00 65.88 114 GLY A CA 1
ATOM 812 C C . GLY A 1 114 ? -20.077 0.989 38.161 1.00 65.88 114 GLY A C 1
ATOM 813 O O . GLY A 1 114 ? -19.576 0.901 37.050 1.00 65.88 114 GLY A O 1
ATOM 814 N N . VAL A 1 115 ? -21.304 1.489 38.326 1.00 62.69 115 VAL A N 1
ATOM 815 C CA . VAL A 1 115 ? -22.079 2.062 37.201 1.00 62.69 115 VAL A CA 1
ATOM 816 C C . VAL A 1 115 ? -21.367 3.245 36.517 1.00 62.69 115 VAL A C 1
ATOM 818 O O . VAL A 1 115 ? -21.734 3.621 35.408 1.00 62.69 115 VAL A O 1
ATOM 821 N N . SER A 1 116 ? -20.324 3.788 37.151 1.00 60.25 116 SER A N 1
ATOM 822 C CA . SER A 1 116 ? -19.368 4.758 36.604 1.00 60.25 116 SER A CA 1
ATOM 823 C C . SER A 1 116 ? -17.903 4.290 36.658 1.00 60.25 116 SER A C 1
ATOM 825 O O . SER A 1 116 ? -17.021 5.052 36.272 1.00 60.25 116 SER A O 1
ATOM 827 N N . ASP A 1 117 ? -17.636 3.073 37.142 1.00 67.12 117 ASP A N 1
ATOM 828 C CA . ASP A 1 117 ? -16.286 2.510 37.247 1.00 67.12 117 ASP A CA 1
ATOM 829 C C . ASP A 1 117 ? -16.056 1.458 36.153 1.00 67.12 117 ASP A C 1
ATOM 831 O O . ASP A 1 117 ? -16.982 0.963 35.509 1.00 67.12 117 ASP A O 1
ATOM 835 N N . ASN A 1 118 ? -14.797 1.078 35.942 1.00 65.88 118 ASN A N 1
ATOM 836 C CA . ASN A 1 118 ? -14.472 -0.022 35.041 1.00 65.88 118 ASN A CA 1
ATOM 837 C C . ASN A 1 118 ? -15.145 -1.314 35.533 1.00 65.88 118 ASN A C 1
ATOM 839 O O . ASN A 1 118 ? -15.041 -1.661 36.710 1.00 65.88 118 ASN A O 1
ATOM 843 N N . ALA A 1 119 ? -15.772 -2.070 34.623 1.00 72.81 119 ALA A N 1
ATOM 844 C CA . ALA A 1 119 ? -16.285 -3.403 34.935 1.00 72.81 119 ALA A CA 1
ATOM 845 C C . ALA A 1 119 ? -15.195 -4.246 35.624 1.00 72.81 119 ALA A C 1
ATOM 847 O O . ALA A 1 119 ? -14.025 -4.164 35.251 1.00 72.81 119 ALA A O 1
ATOM 848 N N . ALA A 1 120 ? -15.559 -5.108 36.580 1.00 70.81 120 ALA A N 1
ATOM 849 C CA . ALA A 1 120 ? -14.583 -5.936 37.304 1.00 70.81 120 ALA A CA 1
ATOM 850 C C . ALA A 1 120 ? -13.717 -6.815 36.370 1.00 70.81 120 ALA A C 1
ATOM 852 O O . ALA A 1 120 ? -12.569 -7.136 36.675 1.00 70.81 120 ALA A O 1
ATOM 853 N N . SER A 1 121 ? -14.240 -7.177 35.195 1.00 72.62 121 SER A N 1
ATOM 854 C CA . SER A 1 121 ? -13.499 -7.873 34.135 1.00 72.62 121 SER A CA 1
ATOM 855 C C . SER A 1 121 ? -12.471 -6.986 33.410 1.00 72.62 121 SER A C 1
ATOM 857 O O . SER A 1 121 ? -11.503 -7.499 32.846 1.00 72.62 121 SER A O 1
ATOM 859 N N . ALA A 1 122 ? -12.641 -5.665 33.453 1.00 75.69 122 ALA A N 1
ATOM 860 C CA . ALA A 1 122 ? -11.795 -4.648 32.839 1.00 75.69 122 ALA A CA 1
ATOM 861 C C . ALA A 1 122 ? -10.825 -3.971 33.827 1.00 75.69 122 ALA A C 1
ATOM 863 O O . ALA A 1 122 ? -10.080 -3.083 33.416 1.00 75.69 122 ALA A O 1
ATOM 864 N N . SER A 1 123 ? -10.728 -4.414 35.090 1.00 79.12 123 SER A N 1
ATOM 865 C CA . SER A 1 123 ? -9.765 -3.874 36.079 1.00 79.12 123 SER A CA 1
ATOM 866 C C . SER A 1 123 ? -8.320 -3.860 35.565 1.00 79.12 123 SER A C 1
ATOM 868 O O . SER A 1 123 ? -7.503 -3.021 35.917 1.00 79.12 123 SER A O 1
ATOM 870 N N . LYS A 1 124 ? -8.008 -4.775 34.647 1.00 77.12 124 LYS A N 1
ATOM 871 C CA . LYS A 1 124 ? -6.731 -4.877 33.941 1.00 77.12 124 LYS A CA 1
ATOM 872 C C . LYS A 1 124 ? -6.420 -3.714 32.980 1.00 77.12 124 LYS A C 1
ATOM 874 O O . LYS A 1 124 ? -5.246 -3.538 32.658 1.00 77.12 124 LYS A O 1
ATOM 879 N N . LEU A 1 125 ? -7.431 -2.984 32.506 1.00 85.19 125 LEU A N 1
ATOM 880 C CA . LEU A 1 125 ? -7.330 -1.790 31.653 1.00 85.19 125 LEU A CA 1
ATOM 881 C C . LEU A 1 125 ? -7.384 -0.481 32.456 1.00 85.19 125 LEU A C 1
ATOM 883 O O . LEU A 1 125 ? -7.215 0.587 31.884 1.00 85.19 125 LEU A O 1
ATOM 887 N N . GLN A 1 126 ? -7.552 -0.558 33.783 1.00 82.12 126 GLN A N 1
ATOM 888 C CA . GLN A 1 126 ? -7.480 0.601 34.681 1.00 82.12 126 GLN A CA 1
ATOM 889 C C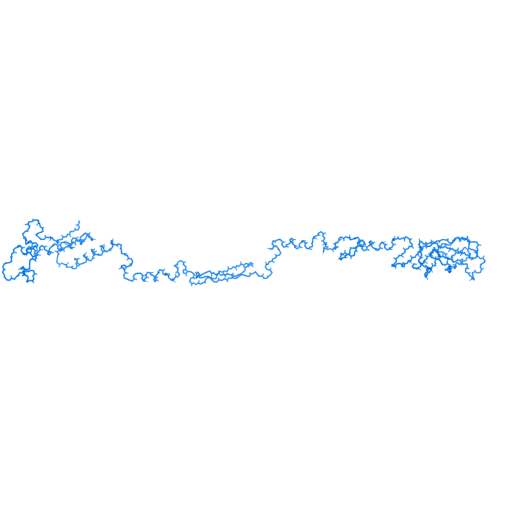 . GLN A 1 126 ? -6.106 1.291 34.616 1.00 82.12 126 GLN A C 1
ATOM 891 O O . GLN A 1 126 ? -5.997 2.501 34.780 1.00 82.12 126 GLN A O 1
ATOM 896 N N . THR A 1 127 ? -5.054 0.523 34.322 1.00 88.12 127 THR A N 1
ATOM 897 C CA . THR A 1 127 ? -3.787 1.046 33.806 1.00 88.12 127 THR A CA 1
ATOM 898 C C . THR A 1 127 ? -3.769 0.852 32.296 1.00 88.12 127 THR A C 1
ATOM 900 O O . THR A 1 127 ? -3.860 -0.286 31.823 1.00 88.12 127 THR A O 1
ATOM 903 N N . ALA A 1 128 ? -3.639 1.951 31.547 1.00 92.38 128 ALA A N 1
ATOM 904 C CA . ALA A 1 128 ? -3.616 1.913 30.093 1.00 92.38 128 ALA A CA 1
ATOM 905 C C . ALA A 1 128 ? -2.513 0.973 29.588 1.00 92.38 128 ALA A C 1
ATOM 907 O O . ALA A 1 128 ? -1.378 0.986 30.074 1.00 92.38 128 ALA A O 1
ATOM 908 N N . ARG A 1 129 ? -2.849 0.149 28.600 1.00 93.00 129 ARG A N 1
ATOM 909 C CA . ARG A 1 129 ? -1.927 -0.830 28.024 1.00 93.00 129 ARG A CA 1
ATOM 910 C C . ARG A 1 129 ? -1.438 -0.333 26.687 1.00 93.00 129 ARG A C 1
ATOM 912 O O . ARG A 1 129 ? -2.249 -0.033 25.815 1.00 93.00 129 ARG A O 1
ATOM 919 N N . GLN A 1 130 ? -0.126 -0.289 26.505 1.00 94.06 130 GLN A N 1
ATOM 920 C CA . GLN A 1 130 ? 0.428 0.004 25.196 1.00 94.06 130 GLN A CA 1
ATOM 921 C C . GLN A 1 130 ? 0.193 -1.189 24.265 1.00 94.06 130 GLN A C 1
ATOM 923 O O . GLN A 1 130 ? 0.717 -2.280 24.489 1.00 94.06 130 GLN A O 1
ATOM 928 N N . ILE A 1 131 ? -0.598 -0.975 23.220 1.00 94.75 131 ILE A N 1
ATOM 929 C CA . ILE A 1 131 ? -0.739 -1.907 22.108 1.00 94.75 131 ILE A CA 1
ATOM 930 C C . ILE A 1 131 ? 0.327 -1.534 21.085 1.00 94.75 131 ILE A C 1
ATOM 932 O O . ILE A 1 131 ? 0.327 -0.412 20.579 1.00 94.75 131 ILE A O 1
ATOM 936 N N . ALA A 1 132 ? 1.248 -2.455 20.810 1.00 94.44 132 ALA A N 1
ATOM 937 C CA . ALA A 1 132 ? 2.350 -2.244 19.881 1.00 94.44 132 ALA A CA 1
ATOM 938 C C . ALA A 1 132 ? 2.198 -3.126 18.637 1.00 94.44 132 ALA A C 1
ATOM 940 O O . ALA A 1 132 ? 1.962 -4.331 18.732 1.00 94.44 132 ALA A O 1
ATOM 941 N N . LEU A 1 133 ? 2.375 -2.512 17.472 1.00 94.19 133 LEU A N 1
ATOM 942 C CA . LEU A 1 133 ? 2.598 -3.170 16.194 1.00 94.19 133 LEU A CA 1
ATOM 943 C C . LEU A 1 133 ? 4.112 -3.251 15.978 1.00 94.19 133 LEU A C 1
ATOM 945 O O . LEU A 1 133 ? 4.812 -2.240 16.070 1.00 94.19 133 LEU A O 1
ATOM 949 N N . ALA A 1 134 ? 4.616 -4.452 15.710 1.00 87.19 134 ALA A N 1
ATOM 950 C CA . ALA A 1 134 ? 6.030 -4.710 15.463 1.00 87.19 134 ALA A CA 1
ATOM 951 C C . ALA A 1 134 ? 6.219 -5.390 14.101 1.00 87.19 134 ALA A C 1
ATOM 953 O O . ALA A 1 134 ? 5.393 -6.204 13.686 1.00 87.19 134 ALA A O 1
ATOM 954 N N . GLY A 1 135 ? 7.322 -5.075 13.417 1.00 87.94 135 GLY A N 1
ATOM 955 C CA . GLY A 1 135 ? 7.645 -5.591 12.085 1.00 87.94 135 GLY A CA 1
ATOM 956 C C . GLY A 1 135 ? 7.934 -4.469 11.088 1.00 87.94 135 GLY A C 1
ATOM 957 O O . GLY A 1 135 ? 8.479 -3.434 11.459 1.00 87.94 135 GLY A O 1
ATOM 958 N N . LEU A 1 136 ? 7.576 -4.690 9.816 1.00 86.75 136 LEU A N 1
ATOM 959 C CA . LEU A 1 136 ? 7.764 -3.712 8.728 1.00 86.75 136 LEU A CA 1
ATOM 960 C C . LEU A 1 136 ? 6.954 -2.427 8.936 1.00 86.75 136 LEU A C 1
ATOM 962 O O . LEU A 1 136 ? 7.394 -1.346 8.555 1.00 86.75 136 LEU A O 1
ATOM 966 N N . VAL A 1 137 ? 5.772 -2.571 9.529 1.00 91.56 137 VAL A N 1
ATOM 967 C CA . VAL A 1 137 ? 4.943 -1.468 10.002 1.00 91.56 137 VAL A CA 1
ATOM 968 C C . VAL A 1 137 ? 5.084 -1.440 11.515 1.00 91.56 137 VAL A C 1
ATOM 970 O O . VAL A 1 137 ? 4.829 -2.454 12.172 1.00 91.56 137 VAL A O 1
ATOM 973 N N . SER A 1 138 ? 5.488 -0.300 12.063 1.00 92.69 138 SER A N 1
ATOM 974 C CA . SER A 1 138 ? 5.606 -0.107 13.505 1.00 92.69 138 SER A CA 1
ATOM 975 C C . SER A 1 138 ? 4.757 1.065 13.970 1.00 92.69 138 SER A C 1
ATOM 977 O O . SER A 1 138 ? 4.496 2.013 13.230 1.00 92.69 138 SER A O 1
ATOM 979 N N . GLY A 1 139 ? 4.280 0.971 15.202 1.00 95.62 139 GLY A N 1
ATOM 980 C CA . GLY A 1 139 ? 3.433 1.978 15.821 1.00 95.62 139 GLY A CA 1
ATOM 981 C C . GLY A 1 139 ? 2.910 1.459 17.145 1.00 95.62 139 GLY A C 1
ATOM 982 O O . GLY A 1 139 ? 2.741 0.252 17.321 1.00 95.62 139 GLY A O 1
ATOM 983 N N . SER A 1 140 ? 2.659 2.346 18.094 1.00 95.75 140 SER A N 1
ATOM 984 C CA . SER A 1 140 ? 2.022 1.957 19.342 1.00 95.75 140 SER A CA 1
ATOM 985 C C . SER A 1 140 ? 1.124 3.062 19.872 1.00 95.75 140 SER A C 1
ATOM 987 O O . SER A 1 140 ? 1.310 4.240 19.567 1.00 95.75 140 SER A O 1
ATOM 989 N N . ALA A 1 141 ? 0.115 2.667 20.639 1.00 97.12 141 ALA A N 1
ATOM 990 C CA . ALA A 1 141 ? -0.746 3.589 21.365 1.00 97.12 141 ALA A CA 1
ATOM 991 C C . ALA A 1 141 ? -1.263 2.926 22.641 1.00 97.12 141 ALA A C 1
ATOM 993 O O . ALA A 1 141 ? -1.351 1.700 22.733 1.00 97.12 141 ALA A O 1
ATOM 994 N N . ASN A 1 142 ? -1.602 3.742 23.633 1.00 95.69 142 ASN A N 1
ATOM 995 C CA . ASN A 1 142 ? -2.154 3.264 24.891 1.00 95.69 142 ASN A CA 1
ATOM 996 C C . ASN A 1 142 ? -3.672 3.087 24.769 1.00 95.69 142 ASN A C 1
ATOM 998 O O . ASN A 1 142 ? -4.355 3.973 24.264 1.00 95.69 142 ASN A O 1
ATOM 1002 N N . PHE A 1 143 ? -4.184 1.958 25.253 1.00 94.00 143 PHE A N 1
ATOM 1003 C CA . PHE A 1 143 ? -5.606 1.632 25.304 1.00 94.00 143 PHE A CA 1
ATOM 1004 C C . PHE A 1 143 ? -6.034 1.347 26.747 1.00 94.00 143 PHE A C 1
ATOM 1006 O O . PHE A 1 143 ? -5.455 0.477 27.404 1.00 94.00 143 PHE A O 1
ATOM 1013 N N . ASP A 1 144 ? -7.054 2.057 27.224 1.00 91.25 144 ASP A N 1
ATOM 1014 C CA . ASP A 1 144 ? -7.668 1.881 28.550 1.00 91.25 144 ASP A CA 1
ATOM 1015 C C . ASP A 1 144 ? -9.173 1.553 28.486 1.00 91.25 144 ASP A C 1
ATOM 1017 O O . ASP A 1 144 ? -9.810 1.344 29.514 1.00 91.25 144 ASP A O 1
ATOM 1021 N N . GLY A 1 145 ? -9.746 1.462 27.281 1.00 89.12 145 GLY A N 1
ATOM 1022 C CA . GLY A 1 145 ? -11.166 1.171 27.078 1.00 89.12 145 GLY A CA 1
ATOM 1023 C C . GLY A 1 145 ? -12.109 2.364 27.252 1.00 89.12 145 GLY A C 1
ATOM 1024 O O . GLY A 1 145 ? -13.313 2.176 27.094 1.00 89.12 145 GLY A O 1
ATOM 1025 N N . SER A 1 146 ? -11.599 3.574 27.518 1.00 86.88 146 SER A N 1
ATOM 1026 C CA . SER A 1 146 ? -12.421 4.795 27.625 1.00 86.88 146 SER A CA 1
ATOM 1027 C C . SER A 1 146 ? -13.041 5.230 26.290 1.00 86.88 146 SER A C 1
ATOM 1029 O O . SER A 1 146 ? -14.061 5.917 26.261 1.00 86.88 146 SER A O 1
ATOM 1031 N N . GLY A 1 147 ? -12.452 4.802 25.171 1.00 89.00 147 GLY A N 1
ATOM 1032 C CA . GLY A 1 147 ? -12.944 5.079 23.831 1.00 89.00 147 GLY A CA 1
ATOM 1033 C C . GLY A 1 147 ? -12.102 4.416 22.746 1.00 89.00 147 GLY A C 1
ATOM 1034 O O . GLY A 1 147 ? -11.184 3.638 23.015 1.00 89.00 147 GLY A O 1
ATOM 1035 N N . ASN A 1 148 ? -12.422 4.739 21.494 1.00 94.94 148 ASN A N 1
ATOM 1036 C CA . ASN A 1 148 ? -11.645 4.285 20.346 1.00 94.94 148 ASN A CA 1
ATOM 1037 C C . ASN A 1 148 ? -10.276 4.976 20.325 1.00 94.94 148 ASN A C 1
ATOM 1039 O O . ASN A 1 148 ? -10.177 6.179 20.561 1.00 94.94 148 ASN A O 1
ATOM 1043 N N . ILE A 1 149 ? -9.235 4.229 19.965 1.00 95.06 149 ILE A N 1
ATOM 1044 C CA . ILE A 1 149 ? -7.882 4.755 19.766 1.00 95.06 149 ILE A CA 1
ATOM 1045 C C . ILE A 1 149 ? -7.447 4.568 18.315 1.00 95.06 149 ILE A C 1
ATOM 1047 O O . ILE A 1 149 ? -7.936 3.684 17.614 1.00 95.06 149 ILE A O 1
ATOM 1051 N N . SER A 1 150 ? -6.497 5.384 17.872 1.00 95.69 150 SER A N 1
ATOM 1052 C CA . SER A 1 150 ? -5.791 5.190 16.605 1.00 95.69 150 SER A CA 1
ATOM 1053 C C . SER A 1 150 ? -4.328 4.892 16.896 1.00 95.69 150 SER A C 1
ATOM 1055 O O . SER A 1 150 ? -3.700 5.596 17.685 1.00 95.69 150 SER A O 1
ATOM 1057 N N . ILE A 1 151 ? -3.776 3.864 16.254 1.00 96.75 151 ILE A N 1
ATOM 1058 C CA . ILE A 1 151 ? -2.337 3.602 16.283 1.00 96.75 151 ILE A CA 1
ATOM 1059 C C . ILE A 1 151 ? -1.741 4.296 15.065 1.00 96.75 151 ILE A C 1
ATOM 1061 O O . ILE A 1 151 ? -1.986 3.882 13.934 1.00 96.75 151 ILE A O 1
ATOM 1065 N N . SER A 1 152 ? -0.976 5.362 15.295 1.00 94.06 152 SER A N 1
ATOM 1066 C CA . SER A 1 152 ? -0.182 5.962 14.227 1.00 94.06 152 SER A CA 1
ATOM 1067 C C . SER A 1 152 ? 0.915 4.982 13.832 1.00 94.06 152 SER A C 1
ATOM 1069 O O . SER A 1 152 ? 1.676 4.524 14.688 1.00 94.06 152 SER A O 1
ATOM 1071 N N . THR A 1 153 ? 0.972 4.635 12.551 1.00 94.75 153 THR A N 1
ATOM 1072 C CA . THR A 1 153 ? 1.937 3.673 12.028 1.00 94.75 153 THR A CA 1
ATOM 1073 C C . THR A 1 153 ? 2.887 4.317 11.045 1.00 94.75 153 THR A C 1
ATOM 1075 O O . THR A 1 153 ? 2.467 5.102 10.194 1.00 94.75 153 THR A O 1
ATOM 1078 N N . VAL A 1 154 ? 4.144 3.900 11.096 1.00 88.81 154 VAL A N 1
ATOM 1079 C CA . VAL A 1 154 ? 5.161 4.247 10.109 1.00 88.81 154 VAL A CA 1
ATOM 1080 C C . VAL A 1 154 ? 5.667 2.982 9.426 1.00 88.81 154 VAL A C 1
ATOM 1082 O O . VAL A 1 154 ? 5.783 1.921 10.041 1.00 88.81 154 VAL A O 1
ATOM 1085 N N . ILE A 1 155 ? 5.972 3.103 8.138 1.00 91.19 155 ILE A N 1
ATOM 1086 C CA . ILE A 1 155 ? 6.833 2.153 7.435 1.00 91.19 155 ILE A CA 1
ATOM 1087 C C . ILE A 1 155 ? 8.229 2.765 7.484 1.00 91.19 155 ILE A C 1
ATOM 1089 O O . ILE A 1 155 ? 8.402 3.909 7.065 1.00 91.19 155 ILE A O 1
ATOM 1093 N N . ALA A 1 156 ? 9.204 2.043 8.036 1.00 85.38 156 ALA A N 1
ATOM 1094 C CA . ALA A 1 156 ? 10.575 2.541 8.098 1.00 85.38 156 ALA A CA 1
ATOM 1095 C C . ALA A 1 156 ? 11.144 2.761 6.687 1.00 85.38 156 ALA A C 1
ATOM 1097 O O . ALA A 1 156 ? 10.805 2.034 5.746 1.00 85.38 156 ALA A O 1
ATOM 1098 N N . ASP A 1 157 ? 12.026 3.751 6.545 1.00 80.69 157 ASP A N 1
ATOM 1099 C CA . ASP A 1 157 ? 12.727 3.968 5.283 1.00 80.69 157 ASP A CA 1
ATOM 1100 C C . ASP A 1 157 ? 13.505 2.702 4.878 1.00 80.69 157 ASP A C 1
ATOM 1102 O O . ASP A 1 157 ? 13.990 1.953 5.729 1.00 80.69 157 ASP A O 1
ATOM 1106 N N . ALA A 1 158 ? 13.551 2.422 3.576 1.00 79.88 158 ALA A N 1
ATOM 1107 C CA . ALA A 1 158 ? 14.095 1.191 2.989 1.00 79.88 158 ALA A CA 1
ATOM 1108 C C . ALA A 1 158 ? 13.453 -0.149 3.437 1.00 79.88 158 ALA A C 1
ATOM 1110 O O . ALA A 1 158 ? 13.919 -1.213 3.022 1.00 79.88 158 ALA A O 1
ATOM 1111 N N . ALA A 1 159 ? 12.361 -0.154 4.216 1.00 84.88 159 ALA A N 1
ATOM 1112 C CA . ALA A 1 159 ? 11.694 -1.399 4.624 1.00 84.88 159 ALA A CA 1
ATOM 1113 C C . ALA A 1 159 ? 10.978 -2.120 3.460 1.00 84.88 159 ALA A C 1
ATOM 1115 O O . ALA A 1 159 ? 10.784 -3.339 3.495 1.00 84.88 159 ALA A O 1
ATOM 1116 N N . LEU A 1 160 ? 10.594 -1.385 2.411 1.00 87.00 160 LEU A N 1
ATOM 1117 C CA . LEU A 1 160 ? 9.980 -1.938 1.204 1.00 87.00 160 LEU A CA 1
ATOM 1118 C C . LEU A 1 160 ? 11.052 -2.230 0.150 1.00 87.00 160 LEU A C 1
ATOM 1120 O O . LEU A 1 160 ? 11.583 -1.324 -0.486 1.00 87.00 160 LEU A O 1
ATOM 1124 N N . SER A 1 161 ? 11.347 -3.511 -0.069 1.00 88.50 161 SER A N 1
ATOM 1125 C CA . SER A 1 161 ? 12.163 -3.941 -1.206 1.00 88.50 161 SER A CA 1
ATOM 1126 C C . SER A 1 161 ? 11.308 -4.134 -2.460 1.00 88.50 161 SER A C 1
ATOM 1128 O O . SER A 1 161 ? 10.095 -4.334 -2.378 1.00 88.50 161 SER A O 1
ATOM 1130 N N . ILE A 1 162 ? 11.942 -4.159 -3.637 1.00 89.56 162 ILE A N 1
ATOM 1131 C CA . ILE A 1 162 ? 11.248 -4.426 -4.910 1.00 89.56 162 ILE A CA 1
ATOM 1132 C C . ILE A 1 162 ? 10.467 -5.749 -4.851 1.00 89.56 162 ILE A C 1
ATOM 1134 O O . ILE A 1 162 ? 9.336 -5.822 -5.322 1.00 89.56 162 ILE A O 1
ATOM 1138 N N . ALA A 1 163 ? 11.028 -6.771 -4.198 1.00 86.38 163 ALA A N 1
ATOM 1139 C CA . ALA A 1 163 ? 10.385 -8.072 -4.023 1.00 86.38 163 ALA A CA 1
ATOM 1140 C C . ALA A 1 163 ? 9.131 -8.030 -3.128 1.00 86.38 163 ALA A C 1
ATOM 1142 O O . ALA A 1 163 ? 8.300 -8.934 -3.196 1.00 86.38 163 ALA A O 1
ATOM 1143 N N . LYS A 1 164 ? 8.990 -7.007 -2.277 1.00 87.62 164 LYS A N 1
ATOM 1144 C CA . LYS A 1 164 ? 7.828 -6.817 -1.396 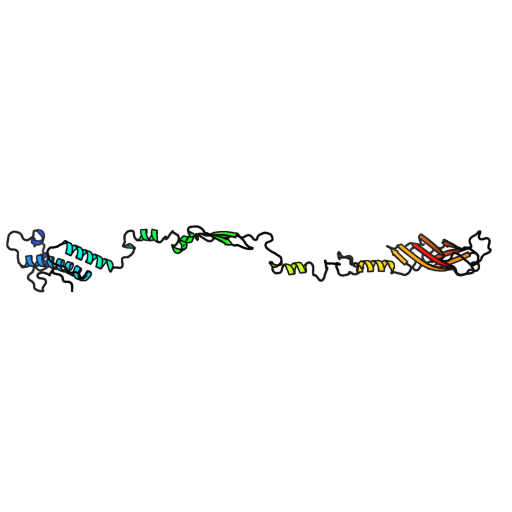1.00 87.62 164 LYS A CA 1
ATOM 1145 C C . LYS A 1 164 ? 6.717 -5.984 -2.042 1.00 87.62 164 LYS A C 1
ATOM 1147 O O . LYS A 1 164 ? 5.610 -5.968 -1.511 1.00 87.62 164 LYS A O 1
ATOM 1152 N N . THR A 1 165 ? 6.974 -5.362 -3.193 1.00 90.75 165 THR A N 1
ATOM 1153 C CA . THR A 1 165 ? 5.993 -4.547 -3.920 1.00 90.75 165 THR A CA 1
ATOM 1154 C C . THR A 1 165 ? 5.524 -5.286 -5.171 1.00 90.75 165 THR A C 1
ATOM 1156 O O . THR A 1 165 ? 6.203 -5.297 -6.201 1.00 90.75 165 THR A O 1
ATOM 1159 N N . SER A 1 166 ? 4.348 -5.917 -5.085 1.00 92.75 166 SER A N 1
ATOM 1160 C CA . SER A 1 166 ? 3.759 -6.674 -6.199 1.00 92.75 166 SER A CA 1
ATOM 1161 C C . SER A 1 166 ? 3.667 -5.821 -7.470 1.00 92.75 166 SER A C 1
ATOM 1163 O O . SER A 1 166 ? 3.201 -4.685 -7.436 1.00 92.75 166 SER A O 1
ATOM 1165 N N . GLY A 1 167 ? 4.148 -6.357 -8.595 1.00 91.44 167 GLY A N 1
ATOM 1166 C CA . GLY A 1 167 ? 4.127 -5.690 -9.901 1.00 91.44 167 GLY A CA 1
ATOM 1167 C C . GLY A 1 167 ? 5.241 -4.665 -10.155 1.00 91.44 167 GLY A C 1
ATOM 1168 O O . GLY A 1 167 ? 5.483 -4.341 -11.319 1.00 91.44 167 GLY A O 1
ATOM 1169 N N . LEU A 1 168 ? 5.978 -4.205 -9.133 1.00 91.62 168 LEU A N 1
ATOM 1170 C CA . LEU A 1 168 ? 7.037 -3.200 -9.317 1.00 91.62 168 LEU A CA 1
ATOM 1171 C C . LEU A 1 168 ? 8.178 -3.719 -10.200 1.00 91.62 168 LEU A C 1
ATOM 1173 O O . LEU A 1 168 ? 8.606 -3.020 -11.115 1.00 91.62 168 LEU A O 1
ATOM 1177 N N . GLN A 1 169 ? 8.630 -4.960 -9.984 1.00 90.75 169 GLN A N 1
ATOM 1178 C CA . GLN A 1 169 ? 9.678 -5.559 -10.818 1.00 90.75 169 GLN A CA 1
ATOM 1179 C C . GLN A 1 169 ? 9.258 -5.634 -12.292 1.00 90.75 169 GLN A C 1
ATOM 1181 O O . GLN A 1 169 ? 10.045 -5.306 -13.174 1.00 90.75 169 GLN A O 1
ATOM 1186 N N . SER A 1 170 ? 8.010 -6.020 -12.567 1.00 88.75 170 SER A N 1
ATOM 1187 C CA . SER A 1 170 ? 7.481 -6.082 -13.932 1.00 88.75 170 SER A CA 1
ATOM 1188 C C . SER A 1 170 ? 7.407 -4.697 -14.574 1.00 88.75 170 SER A C 1
ATOM 1190 O O . SER A 1 170 ? 7.794 -4.538 -15.730 1.00 88.75 170 SER A O 1
ATOM 1192 N N . ALA A 1 171 ? 6.967 -3.681 -13.824 1.00 89.38 171 ALA A N 1
ATOM 1193 C CA . ALA A 1 171 ? 6.919 -2.303 -14.304 1.00 89.38 171 ALA A CA 1
ATOM 1194 C C . ALA A 1 171 ? 8.320 -1.748 -14.612 1.00 89.38 171 ALA A C 1
ATOM 1196 O O . ALA A 1 171 ? 8.505 -1.099 -15.641 1.00 89.38 171 ALA A O 1
ATOM 1197 N N . LEU A 1 172 ? 9.313 -2.042 -13.765 1.00 88.81 172 LEU A N 1
ATOM 1198 C CA . LEU A 1 172 ? 10.712 -1.673 -14.003 1.00 88.81 172 LEU A CA 1
ATOM 1199 C C . LEU A 1 172 ? 11.274 -2.384 -15.239 1.00 88.81 172 LEU A C 1
ATOM 1201 O O . LEU A 1 172 ? 11.846 -1.733 -16.113 1.00 88.81 172 LEU A O 1
ATOM 1205 N N . ASN A 1 173 ? 11.024 -3.688 -15.370 1.00 84.31 173 ASN A N 1
ATOM 1206 C CA . ASN A 1 173 ? 11.431 -4.469 -16.540 1.00 84.31 173 ASN A CA 1
ATOM 1207 C C . ASN A 1 173 ? 10.792 -3.954 -17.842 1.00 84.31 173 ASN A C 1
ATOM 1209 O O . ASN A 1 173 ? 11.380 -4.100 -18.907 1.00 84.31 173 ASN A O 1
ATOM 1213 N N . ALA A 1 174 ? 9.614 -3.327 -17.781 1.00 84.62 174 ALA A N 1
ATOM 1214 C CA . ALA A 1 174 ? 8.968 -2.733 -18.951 1.00 84.62 174 ALA A CA 1
ATOM 1215 C C . ALA A 1 174 ? 9.609 -1.406 -19.400 1.00 84.62 174 ALA A C 1
ATOM 1217 O O . ALA A 1 174 ? 9.490 -1.040 -20.567 1.00 84.62 174 ALA A O 1
ATOM 1218 N N . LYS A 1 175 ? 10.293 -0.675 -18.506 1.00 82.62 175 LYS A N 1
ATOM 1219 C CA . LYS A 1 175 ? 10.985 0.582 -18.859 1.00 82.62 175 LYS A CA 1
ATOM 1220 C C . LYS A 1 175 ? 12.280 0.355 -19.637 1.00 82.62 175 LYS A C 1
ATOM 1222 O O . LYS A 1 175 ? 12.702 1.242 -20.370 1.00 82.62 175 LYS A O 1
ATOM 1227 N N . ALA A 1 176 ? 12.878 -0.822 -19.499 1.00 72.00 176 ALA A N 1
ATOM 1228 C CA . ALA A 1 176 ? 14.023 -1.271 -20.276 1.00 72.00 176 ALA A CA 1
ATOM 1229 C C . ALA A 1 176 ? 13.833 -2.759 -20.566 1.00 72.00 176 ALA A C 1
ATOM 1231 O O . ALA A 1 176 ? 14.378 -3.616 -19.869 1.00 72.00 176 ALA A O 1
ATOM 1232 N N . SER A 1 177 ? 12.987 -3.062 -21.556 1.00 68.81 177 SER A N 1
ATOM 1233 C CA . SER A 1 177 ? 12.734 -4.450 -21.935 1.00 68.81 177 SER A CA 1
ATOM 1234 C C . SER A 1 177 ? 14.069 -5.129 -22.238 1.00 68.81 177 SER A C 1
ATOM 1236 O O . SER A 1 177 ? 14.870 -4.592 -23.000 1.00 68.81 177 SER A O 1
ATOM 1238 N N . LEU A 1 178 ? 14.316 -6.308 -21.656 1.00 62.94 178 LEU A N 1
ATOM 1239 C CA . LEU A 1 178 ? 15.554 -7.076 -21.881 1.00 62.94 178 LEU A CA 1
ATOM 1240 C C . LEU A 1 178 ? 15.855 -7.282 -23.377 1.00 62.94 178 LEU A C 1
ATOM 1242 O O . LEU A 1 178 ? 16.999 -7.493 -23.766 1.00 62.94 178 LEU A O 1
ATOM 1246 N N . SER A 1 179 ? 14.814 -7.221 -24.207 1.00 60.16 179 SER A N 1
ATOM 1247 C CA . SER A 1 179 ? 14.856 -7.371 -25.655 1.00 60.16 179 SER A CA 1
ATOM 1248 C C . SER A 1 179 ? 15.418 -6.144 -26.382 1.00 60.16 179 SER A C 1
ATOM 1250 O O . SER A 1 179 ? 16.057 -6.309 -27.419 1.00 60.16 179 SER A O 1
ATOM 1252 N N . SER A 1 180 ? 15.185 -4.923 -25.882 1.00 63.91 180 SER A N 1
ATOM 1253 C CA . SER A 1 180 ? 15.778 -3.702 -26.433 1.00 63.91 180 SER A CA 1
ATOM 1254 C C . SER A 1 180 ? 15.527 -2.463 -25.558 1.00 63.91 180 SER A C 1
ATOM 1256 O O . SER A 1 180 ? 14.384 -2.241 -25.137 1.00 63.91 180 SER A O 1
ATOM 1258 N N . PRO A 1 181 ? 16.546 -1.605 -25.369 1.00 67.06 181 PRO A N 1
ATOM 1259 C CA . PRO A 1 181 ? 17.968 -1.863 -25.625 1.00 67.06 181 PRO A CA 1
ATOM 1260 C C . PRO A 1 181 ? 18.559 -2.797 -24.554 1.00 67.06 181 PRO A C 1
ATOM 1262 O O . PRO A 1 181 ? 18.287 -2.642 -23.364 1.00 67.06 181 PRO A O 1
ATOM 1265 N N . ALA A 1 182 ? 19.389 -3.766 -24.952 1.00 71.75 182 ALA A N 1
ATOM 1266 C CA . ALA A 1 182 ? 20.153 -4.529 -23.967 1.00 71.75 182 ALA A CA 1
ATOM 1267 C C . ALA A 1 182 ? 21.239 -3.604 -23.401 1.00 71.75 182 ALA A C 1
ATOM 1269 O O . ALA A 1 182 ? 22.094 -3.161 -24.155 1.00 71.75 182 ALA A O 1
ATOM 1270 N N . PHE A 1 183 ? 21.219 -3.290 -22.103 1.00 73.00 183 PHE A N 1
ATOM 1271 C CA . PHE A 1 183 ? 22.209 -2.406 -21.458 1.00 73.00 183 PHE A CA 1
ATOM 1272 C C . PHE A 1 183 ? 23.293 -3.159 -20.666 1.00 73.00 183 PHE A C 1
ATOM 1274 O O . PHE A 1 183 ? 23.953 -2.591 -19.800 1.00 73.00 183 PHE A O 1
ATOM 1281 N N . SER A 1 184 ? 23.502 -4.441 -20.959 1.00 73.06 184 SER A N 1
ATOM 1282 C CA . SER A 1 184 ? 24.550 -5.267 -20.351 1.00 73.06 184 SER A CA 1
ATOM 1283 C C . SER A 1 184 ? 25.535 -5.766 -21.405 1.00 73.06 184 SER A C 1
ATOM 1285 O O . SER A 1 184 ? 25.124 -6.105 -22.514 1.00 73.06 184 SER A O 1
ATOM 1287 N N . GLY A 1 185 ? 26.819 -5.889 -21.055 1.00 77.88 185 GLY A N 1
ATOM 1288 C CA . GLY A 1 185 ? 27.841 -6.400 -21.973 1.00 77.88 185 GLY A CA 1
ATOM 1289 C C . GLY A 1 185 ? 28.083 -5.443 -23.143 1.00 77.88 185 GLY A C 1
ATOM 1290 O O . GLY A 1 185 ? 28.561 -4.335 -22.927 1.00 77.88 185 GLY A O 1
ATOM 1291 N N . SER A 1 186 ? 27.764 -5.872 -24.369 1.00 79.94 186 SER A N 1
ATOM 1292 C CA . SER A 1 186 ? 27.777 -5.033 -25.576 1.00 79.94 186 SER A CA 1
ATOM 1293 C C . SER A 1 186 ? 26.362 -4.529 -25.867 1.00 79.94 186 SER A C 1
ATOM 1295 O O . SER A 1 186 ? 25.554 -5.313 -26.372 1.00 79.94 186 SER A O 1
ATOM 1297 N N . PRO A 1 187 ? 26.034 -3.258 -25.561 1.00 84.12 187 PRO A N 1
ATOM 1298 C CA . PRO A 1 187 ? 24.666 -2.796 -25.677 1.00 84.12 187 PRO A CA 1
ATOM 1299 C C . PRO A 1 187 ? 24.119 -2.897 -27.100 1.00 84.12 187 PRO A C 1
ATOM 1301 O O . PRO A 1 187 ? 24.809 -2.554 -28.063 1.00 84.12 187 PRO A O 1
ATOM 1304 N N . THR A 1 188 ? 22.875 -3.358 -27.235 1.00 85.56 188 THR A N 1
ATOM 1305 C CA . THR A 1 188 ? 22.209 -3.506 -28.536 1.00 85.56 188 THR A CA 1
ATOM 1306 C C . THR A 1 188 ? 21.061 -2.517 -28.675 1.00 85.56 188 THR A C 1
ATOM 1308 O O . THR A 1 188 ? 20.331 -2.238 -27.726 1.00 85.56 188 THR A O 1
ATOM 1311 N N . ALA A 1 189 ? 20.887 -2.000 -29.886 1.00 86.75 189 ALA A N 1
ATOM 1312 C CA . ALA A 1 189 ? 19.744 -1.193 -30.286 1.00 86.75 189 ALA A CA 1
ATOM 1313 C C . ALA A 1 189 ? 19.338 -1.590 -31.717 1.00 86.75 189 ALA A C 1
ATOM 1315 O O . ALA A 1 189 ? 20.163 -2.156 -32.446 1.00 86.75 189 ALA A O 1
ATOM 1316 N N . PRO A 1 190 ? 18.093 -1.326 -32.144 1.00 89.94 190 PRO A N 1
ATOM 1317 C CA . PRO A 1 190 ? 17.678 -1.573 -33.518 1.00 89.94 190 PRO A CA 1
ATOM 1318 C C . PRO A 1 190 ? 18.493 -0.705 -34.487 1.00 89.94 190 PRO A C 1
ATOM 1320 O O . PRO A 1 190 ? 18.665 0.492 -34.261 1.00 89.94 190 PRO A O 1
ATOM 1323 N N . THR A 1 191 ? 19.009 -1.309 -35.561 1.00 92.12 191 THR A N 1
ATOM 1324 C CA . THR A 1 191 ? 19.749 -0.573 -36.598 1.00 92.12 191 THR A CA 1
ATOM 1325 C C . THR A 1 191 ? 18.760 0.160 -37.488 1.00 92.12 191 THR A C 1
ATOM 1327 O O . THR A 1 191 ? 17.974 -0.480 -38.182 1.00 92.12 191 THR A O 1
ATOM 1330 N N . GLN A 1 192 ? 18.803 1.488 -37.454 1.00 92.69 192 GLN A N 1
ATOM 1331 C CA . GLN A 1 192 ? 17.922 2.329 -38.256 1.00 92.69 192 GLN A CA 1
ATOM 1332 C C . GLN A 1 192 ? 18.364 2.398 -39.722 1.00 92.69 192 GLN A C 1
ATOM 1334 O O . GLN A 1 192 ? 19.493 2.046 -40.074 1.00 92.69 192 GLN A O 1
ATOM 1339 N N . SER A 1 193 ? 17.454 2.866 -40.576 1.00 92.81 193 SER A N 1
ATOM 1340 C CA . SER A 1 193 ? 17.753 3.204 -41.971 1.00 92.81 193 SER A CA 1
ATOM 1341 C C . SER A 1 193 ? 18.796 4.319 -42.043 1.00 92.81 193 SER A C 1
ATOM 1343 O O . SER A 1 193 ? 18.726 5.258 -41.260 1.00 92.81 193 SER A O 1
ATOM 1345 N N . THR A 1 194 ? 19.704 4.285 -43.024 1.00 90.94 194 THR A N 1
ATOM 1346 C CA . THR A 1 194 ? 20.711 5.343 -43.257 1.00 90.94 194 THR A CA 1
ATOM 1347 C C . THR A 1 194 ? 20.116 6.716 -43.594 1.00 90.94 194 THR A C 1
ATOM 1349 O O . THR A 1 194 ? 20.842 7.705 -43.564 1.00 90.94 194 THR A O 1
ATOM 1352 N N . ALA A 1 195 ? 18.816 6.788 -43.895 1.00 89.88 195 ALA A N 1
ATOM 1353 C CA . ALA A 1 195 ? 18.082 8.033 -44.123 1.00 89.88 195 ALA A CA 1
ATOM 1354 C C . ALA A 1 195 ? 17.363 8.583 -42.869 1.00 89.88 195 ALA A C 1
ATOM 1356 O O . ALA A 1 195 ? 16.750 9.645 -42.951 1.00 89.88 195 ALA A O 1
ATOM 1357 N N . ASP A 1 196 ? 17.388 7.872 -41.735 1.00 93.06 196 ASP A N 1
ATOM 1358 C CA . ASP A 1 196 ? 16.729 8.298 -40.491 1.00 93.06 196 ASP A CA 1
ATOM 1359 C C . ASP A 1 196 ? 17.437 9.520 -39.864 1.00 93.06 196 ASP A C 1
ATOM 1361 O O . ASP A 1 196 ? 18.664 9.558 -39.766 1.00 93.06 196 ASP A O 1
ATOM 1365 N N . ASN A 1 197 ? 16.655 10.518 -39.436 1.00 91.19 197 ASN A N 1
ATOM 1366 C CA . ASN A 1 197 ? 17.101 11.756 -38.784 1.00 91.19 197 ASN A CA 1
ATOM 1367 C C . ASN A 1 197 ? 16.420 12.009 -37.420 1.00 91.19 197 ASN A C 1
ATOM 1369 O O . ASN A 1 197 ? 16.403 13.140 -36.928 1.00 91.19 197 ASN A O 1
ATOM 1373 N N . SER A 1 198 ? 15.834 10.969 -36.825 1.00 94.69 198 SER A N 1
ATOM 1374 C CA . SER A 1 198 ? 15.216 11.010 -35.499 1.00 94.69 198 SER A CA 1
ATOM 1375 C C . SER A 1 198 ? 16.252 11.041 -34.362 1.00 94.69 198 SER A C 1
ATOM 1377 O O . SER A 1 198 ? 17.459 10.956 -34.574 1.00 94.69 198 SER A O 1
ATOM 1379 N N . SER A 1 199 ? 15.781 11.124 -33.115 1.00 92.56 199 SER A N 1
ATOM 1380 C CA . SER A 1 199 ? 16.611 11.019 -31.903 1.00 92.56 199 SER A CA 1
ATOM 1381 C C . SER A 1 199 ? 16.993 9.576 -31.530 1.00 92.56 199 SER A C 1
ATOM 1383 O O . SER A 1 199 ? 17.430 9.318 -30.406 1.00 92.56 199 SER A O 1
ATOM 1385 N N . SER A 1 200 ? 16.809 8.623 -32.448 1.00 90.06 200 SER A N 1
ATOM 1386 C CA . SER A 1 200 ? 17.145 7.214 -32.243 1.00 90.06 200 SER A CA 1
ATOM 1387 C C . SER A 1 200 ? 18.656 6.999 -32.102 1.00 90.06 200 SER A C 1
ATOM 1389 O O . SER A 1 200 ? 19.471 7.701 -32.699 1.00 90.06 200 SER A O 1
ATOM 1391 N N . LEU A 1 201 ? 19.051 5.989 -31.322 1.00 88.19 201 LEU A N 1
ATOM 1392 C CA . LEU A 1 201 ? 20.462 5.638 -31.138 1.00 88.19 201 LEU A CA 1
ATOM 1393 C C . LEU A 1 201 ? 21.069 5.069 -32.432 1.00 88.19 201 LEU A C 1
ATOM 1395 O O . LEU A 1 201 ? 20.536 4.126 -33.017 1.00 88.19 201 LEU A O 1
ATOM 1399 N N . ALA A 1 202 ? 22.235 5.582 -32.832 1.00 91.44 202 ALA A N 1
ATOM 1400 C CA . ALA A 1 202 ? 22.999 5.048 -33.956 1.00 91.44 202 ALA A CA 1
ATOM 1401 C C . ALA A 1 202 ? 23.749 3.764 -33.558 1.00 91.44 202 ALA A C 1
ATOM 1403 O O . ALA A 1 202 ? 24.552 3.758 -32.623 1.00 91.44 202 ALA A O 1
ATOM 1404 N N . THR A 1 203 ? 23.529 2.667 -34.289 1.00 92.94 203 THR A N 1
ATOM 1405 C CA . THR A 1 203 ? 24.276 1.417 -34.081 1.00 92.94 203 THR A CA 1
ATOM 1406 C C . THR A 1 203 ? 25.598 1.420 -34.851 1.00 92.94 203 THR A C 1
ATOM 1408 O O . THR A 1 203 ? 25.781 2.140 -35.834 1.00 92.94 203 THR A O 1
ATOM 1411 N N . THR A 1 204 ? 26.530 0.542 -34.470 1.00 92.94 204 THR A N 1
ATOM 1412 C CA . THR A 1 204 ? 27.784 0.377 -35.230 1.00 92.94 204 THR A CA 1
ATOM 1413 C C . THR A 1 204 ? 27.552 -0.152 -36.651 1.00 92.94 204 THR A C 1
ATOM 1415 O O . THR A 1 204 ? 28.355 0.116 -37.542 1.00 92.94 204 THR A O 1
ATOM 1418 N N . ALA A 1 205 ? 26.454 -0.880 -36.890 1.00 93.50 205 ALA A N 1
ATOM 1419 C CA . ALA A 1 205 ? 26.051 -1.310 -38.228 1.00 93.50 205 ALA A CA 1
ATOM 1420 C C . ALA A 1 205 ? 25.573 -0.127 -39.085 1.00 93.50 205 ALA A C 1
ATOM 1422 O O . ALA A 1 205 ? 26.008 -0.011 -40.228 1.00 93.50 205 ALA A O 1
ATOM 1423 N N . PHE A 1 206 ? 24.774 0.785 -38.517 1.00 94.81 206 PHE A N 1
ATOM 1424 C CA . PHE A 1 206 ? 24.374 2.033 -39.177 1.00 94.81 206 PHE A CA 1
ATOM 1425 C C . PHE A 1 206 ? 25.595 2.888 -39.554 1.00 94.81 206 PHE A C 1
ATOM 1427 O O . PHE A 1 206 ? 25.731 3.294 -40.707 1.00 94.81 206 PHE A O 1
ATOM 1434 N N . ALA A 1 207 ? 26.537 3.082 -38.622 1.00 93.44 207 ALA A N 1
ATOM 1435 C CA . ALA A 1 207 ? 27.755 3.856 -38.880 1.00 93.44 207 ALA A CA 1
ATOM 1436 C C . ALA A 1 207 ? 28.614 3.247 -40.006 1.00 93.44 207 ALA A C 1
ATOM 1438 O O . ALA A 1 207 ? 29.077 3.964 -40.893 1.00 93.44 207 ALA A O 1
ATOM 1439 N N . ARG A 1 208 ? 28.781 1.914 -40.019 1.00 93.12 208 ARG A N 1
ATOM 1440 C CA . ARG A 1 208 ? 29.475 1.211 -41.112 1.00 93.12 208 ARG A CA 1
ATOM 1441 C C . ARG A 1 208 ? 28.742 1.342 -42.448 1.00 93.12 208 ARG A C 1
ATOM 1443 O O . ARG A 1 208 ? 29.393 1.532 -43.469 1.00 93.12 208 ARG A O 1
ATOM 1450 N N . ALA A 1 209 ? 27.412 1.258 -42.456 1.00 91.69 209 ALA A N 1
ATOM 1451 C CA . ALA A 1 209 ? 26.618 1.396 -43.675 1.00 91.69 209 ALA A CA 1
ATOM 1452 C C . ALA A 1 209 ? 26.733 2.804 -44.281 1.00 91.69 209 ALA A C 1
ATOM 1454 O O . ALA A 1 209 ? 26.960 2.925 -45.484 1.00 91.69 209 ALA A O 1
ATOM 1455 N N . LEU A 1 210 ? 26.660 3.857 -43.457 1.00 88.94 210 LEU A N 1
ATOM 1456 C CA . LEU A 1 210 ? 26.888 5.236 -43.904 1.00 88.94 210 LEU A CA 1
ATOM 1457 C C . LEU A 1 210 ? 28.288 5.420 -44.496 1.00 88.94 210 LEU A C 1
ATOM 1459 O O . LEU A 1 210 ? 28.431 5.977 -45.583 1.00 88.94 210 LEU A O 1
ATOM 1463 N N . PHE A 1 211 ? 29.314 4.912 -43.810 1.00 87.38 211 PHE A N 1
ATOM 1464 C CA . PHE A 1 211 ? 30.688 4.998 -44.294 1.00 87.38 211 PHE A CA 1
ATOM 1465 C C . PHE A 1 211 ? 30.873 4.267 -45.632 1.00 87.38 211 PHE A C 1
ATOM 1467 O O . PHE A 1 211 ? 31.433 4.824 -46.576 1.00 87.38 211 PHE A O 1
ATOM 1474 N N . ASN A 1 212 ? 30.340 3.051 -45.759 1.00 85.81 212 ASN A N 1
ATOM 1475 C CA . ASN A 1 212 ? 30.396 2.313 -47.018 1.00 85.81 212 ASN A CA 1
ATOM 1476 C C . ASN A 1 212 ? 29.622 3.032 -48.125 1.00 85.81 212 ASN A C 1
ATOM 1478 O O . ASN A 1 212 ? 30.096 3.070 -49.256 1.00 85.81 212 ASN A O 1
ATOM 1482 N N . SER A 1 213 ? 28.478 3.649 -47.825 1.00 83.38 213 SER A N 1
ATOM 1483 C CA . SER A 1 213 ? 27.749 4.452 -48.811 1.00 83.38 213 SER A CA 1
ATOM 1484 C C . SER A 1 213 ? 28.576 5.633 -49.321 1.00 83.38 213 SER A C 1
ATOM 1486 O O . SER A 1 213 ? 28.429 6.002 -50.480 1.00 83.38 213 SER A O 1
ATOM 1488 N N . LEU A 1 214 ? 29.444 6.219 -48.493 1.00 79.62 214 LEU A N 1
ATOM 1489 C CA . LEU A 1 214 ? 30.332 7.306 -48.907 1.00 79.62 214 LEU A CA 1
ATOM 1490 C C . LEU A 1 214 ? 31.470 6.811 -49.816 1.00 79.62 214 LEU A C 1
ATOM 1492 O O . LEU A 1 214 ? 31.774 7.449 -50.821 1.00 79.62 214 LEU A O 1
ATOM 1496 N N . VAL A 1 215 ? 32.097 5.682 -49.473 1.00 77.00 215 VAL A N 1
ATOM 1497 C CA . VAL A 1 215 ? 33.318 5.190 -50.147 1.00 77.00 215 VAL A CA 1
ATOM 1498 C C . VAL A 1 215 ? 33.020 4.295 -51.359 1.00 77.00 215 VAL A C 1
ATOM 1500 O O . VAL A 1 215 ? 33.827 4.221 -52.281 1.00 77.00 215 VAL A O 1
ATOM 1503 N N . SER A 1 216 ? 31.861 3.632 -51.392 1.00 66.38 216 SER A N 1
ATOM 1504 C CA . SER A 1 216 ? 31.504 2.641 -52.428 1.00 66.38 216 SER A CA 1
ATOM 1505 C C . SER A 1 216 ? 30.564 3.182 -53.508 1.00 66.38 216 SER A C 1
ATOM 1507 O O . SER A 1 216 ? 30.192 2.426 -54.402 1.00 66.38 216 SER A O 1
ATOM 1509 N N . ALA A 1 217 ? 30.131 4.447 -53.423 1.00 64.38 217 ALA A N 1
ATOM 1510 C CA . ALA A 1 217 ? 29.079 4.989 -54.291 1.00 64.38 217 ALA A CA 1
ATOM 1511 C C . ALA A 1 217 ? 29.431 4.965 -55.790 1.00 64.38 217 ALA A C 1
ATOM 1513 O O . ALA A 1 217 ? 28.522 4.929 -56.615 1.00 64.38 217 ALA A O 1
ATOM 1514 N N . SER A 1 218 ? 30.719 4.979 -56.150 1.00 69.94 218 SER A N 1
ATOM 1515 C CA . SER A 1 218 ? 31.192 4.748 -57.518 1.00 69.94 218 SER A CA 1
ATOM 1516 C C . SER A 1 218 ? 32.701 4.455 -57.510 1.00 69.94 218 SER A C 1
ATOM 1518 O O . SER A 1 218 ? 33.464 5.247 -56.947 1.00 69.94 218 SER A O 1
ATOM 1520 N N . PRO A 1 219 ? 33.178 3.339 -58.095 1.00 77.88 219 PRO A N 1
ATOM 1521 C CA . PRO A 1 219 ? 34.609 3.095 -58.246 1.00 77.88 219 PRO A CA 1
ATOM 1522 C C . PRO A 1 219 ? 35.293 4.276 -58.950 1.00 77.88 219 PRO A C 1
ATOM 1524 O O . PRO A 1 219 ? 34.964 4.596 -60.086 1.00 77.88 219 PRO A O 1
ATOM 1527 N N . GLY A 1 220 ? 36.250 4.920 -58.278 1.00 85.06 220 GLY A N 1
ATOM 1528 C CA . GLY A 1 220 ? 36.984 6.055 -58.844 1.00 85.06 220 GLY A CA 1
ATOM 1529 C C . GLY A 1 220 ? 36.358 7.432 -58.607 1.00 85.06 220 GLY A C 1
ATOM 1530 O O . GLY A 1 220 ? 36.916 8.404 -59.110 1.00 85.06 220 GLY A O 1
ATOM 1531 N N . VAL A 1 221 ? 35.261 7.553 -57.838 1.00 88.06 221 VAL A N 1
ATOM 1532 C CA . VAL A 1 221 ? 34.672 8.852 -57.447 1.00 88.06 221 VAL A CA 1
ATOM 1533 C C . VAL A 1 221 ? 34.328 8.892 -55.953 1.00 88.06 221 VAL A C 1
ATOM 1535 O O . VAL A 1 221 ? 33.572 8.061 -55.460 1.00 88.06 221 VAL A O 1
ATOM 1538 N N . ILE A 1 222 ? 34.805 9.912 -55.236 1.00 88.38 222 ILE A N 1
ATOM 1539 C CA . ILE A 1 222 ? 34.389 10.237 -53.859 1.00 88.38 222 ILE A CA 1
ATOM 1540 C C . ILE A 1 222 ? 33.625 11.563 -53.884 1.00 88.38 222 ILE A C 1
ATOM 1542 O O . ILE A 1 222 ? 34.090 12.533 -54.483 1.00 88.38 222 ILE A O 1
ATOM 1546 N N . ARG A 1 223 ? 32.459 11.616 -53.226 1.00 86.25 223 ARG A N 1
ATOM 1547 C CA . ARG A 1 223 ? 31.581 12.798 -53.185 1.00 86.25 223 ARG A CA 1
ATOM 1548 C C . ARG A 1 223 ? 31.460 13.350 -51.777 1.00 86.25 223 ARG A C 1
ATOM 1550 O O . ARG A 1 223 ? 31.104 12.612 -50.863 1.00 86.25 223 ARG A O 1
ATOM 1557 N N . VAL A 1 224 ? 31.653 14.652 -51.614 1.00 84.81 224 VAL A N 1
ATOM 1558 C CA . VAL A 1 224 ? 31.489 15.334 -50.328 1.00 84.81 224 VAL A CA 1
ATOM 1559 C C . VAL A 1 224 ? 30.784 16.665 -50.565 1.00 84.81 224 VAL A C 1
ATOM 1561 O O . VAL A 1 224 ? 31.396 17.613 -51.035 1.00 84.81 224 VAL A O 1
ATOM 1564 N N . LEU A 1 225 ? 29.483 16.741 -50.260 1.00 82.94 225 LEU A N 1
ATOM 1565 C CA . LEU A 1 225 ? 28.699 17.989 -50.334 1.00 82.94 225 LEU A CA 1
ATOM 1566 C C . LEU A 1 225 ? 28.806 18.720 -51.694 1.00 82.94 225 LEU A C 1
ATOM 1568 O O . LEU A 1 225 ? 28.905 19.941 -51.753 1.00 82.94 225 LEU A O 1
ATOM 1572 N N . GLY A 1 226 ? 28.809 17.960 -52.793 1.00 81.75 226 GLY A N 1
ATOM 1573 C CA . GLY A 1 226 ? 28.947 18.479 -54.160 1.00 81.75 226 GLY A CA 1
ATOM 1574 C C . GLY A 1 226 ? 30.383 18.491 -54.689 1.00 81.75 226 GLY A C 1
ATOM 1575 O O . GLY A 1 226 ? 30.560 18.392 -55.897 1.00 81.75 226 GLY A O 1
ATOM 1576 N N . PHE A 1 227 ? 31.394 18.512 -53.817 1.00 88.88 227 PHE A N 1
ATOM 1577 C CA . PHE A 1 227 ? 32.790 18.332 -54.210 1.00 88.88 227 PHE A CA 1
ATOM 1578 C C . PHE A 1 227 ? 33.038 16.879 -54.630 1.00 88.88 227 PHE A C 1
ATOM 1580 O O . PHE A 1 227 ? 32.578 15.937 -53.973 1.00 88.88 227 PHE A O 1
ATOM 1587 N N . LYS A 1 228 ? 33.769 16.693 -55.724 1.00 90.94 228 LYS A N 1
ATOM 1588 C CA . LYS A 1 228 ? 34.118 15.407 -56.317 1.00 90.94 228 LYS A CA 1
ATOM 1589 C C . LYS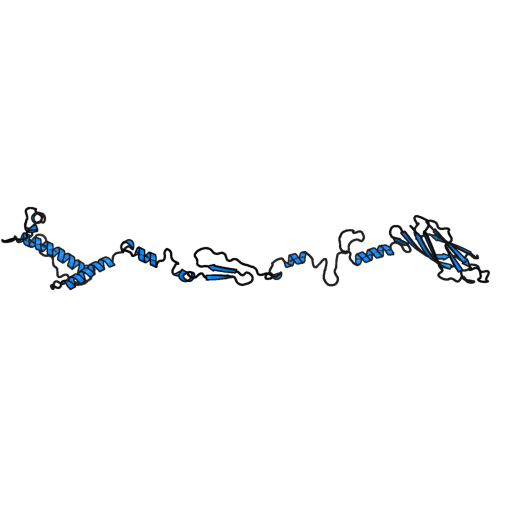 A 1 228 ? 35.628 15.250 -56.342 1.00 90.94 228 LYS A C 1
ATOM 1591 O O . LYS A 1 228 ? 36.362 16.111 -56.825 1.00 90.94 228 LYS A O 1
ATOM 1596 N N . ILE A 1 229 ? 36.071 14.093 -55.880 1.00 91.06 229 ILE A N 1
ATOM 1597 C CA . ILE A 1 229 ? 37.412 13.585 -56.120 1.00 91.06 229 ILE A CA 1
ATOM 1598 C C . ILE A 1 229 ? 37.271 12.437 -57.100 1.00 91.06 229 ILE A C 1
ATOM 1600 O O . ILE A 1 229 ? 36.575 11.470 -56.802 1.00 91.06 229 ILE A O 1
ATOM 1604 N N . GLN A 1 230 ? 37.929 12.533 -58.247 1.00 92.94 230 GLN A N 1
ATOM 1605 C CA . GLN A 1 230 ? 37.957 11.471 -59.239 1.00 92.94 230 GLN A CA 1
ATOM 1606 C C . GLN A 1 230 ? 39.370 10.941 -59.391 1.00 92.94 230 GLN A C 1
ATOM 1608 O O . GLN A 1 230 ? 40.330 11.707 -59.385 1.00 92.94 230 GLN A O 1
ATOM 1613 N N . TYR A 1 231 ? 39.507 9.630 -59.514 1.00 92.62 231 TYR A N 1
ATOM 1614 C CA . TYR A 1 231 ? 40.797 8.989 -59.696 1.00 92.62 231 TYR A CA 1
ATOM 1615 C C . TYR A 1 231 ? 40.658 7.734 -60.538 1.00 92.62 231 TYR A C 1
ATOM 1617 O O . TYR A 1 231 ? 39.611 7.083 -60.591 1.00 92.62 231 TYR A O 1
ATOM 1625 N N . GLY A 1 232 ? 41.746 7.359 -61.186 1.00 92.69 232 GLY A N 1
ATOM 1626 C CA . GLY A 1 232 ? 41.758 6.162 -61.997 1.00 92.69 232 GLY A CA 1
ATOM 1627 C C . GLY A 1 232 ? 43.141 5.825 -62.501 1.00 92.69 232 GLY A C 1
ATOM 1628 O O . GLY A 1 232 ? 44.138 6.462 -62.165 1.00 92.69 232 GLY A O 1
ATOM 1629 N N . LYS A 1 233 ? 43.164 4.788 -63.325 1.00 91.94 233 LYS A N 1
ATOM 1630 C CA . LYS A 1 233 ? 44.330 4.346 -64.074 1.00 91.94 233 LYS A CA 1
ATOM 1631 C C . LYS A 1 233 ? 44.006 4.419 -65.554 1.00 91.94 233 LYS A C 1
ATOM 1633 O O . LYS A 1 233 ? 42.874 4.138 -65.946 1.00 91.94 233 LYS A O 1
ATOM 1638 N N . ASP A 1 234 ? 44.989 4.763 -66.360 1.00 92.31 234 ASP A N 1
ATOM 1639 C CA . ASP A 1 234 ? 44.905 4.659 -67.812 1.00 92.31 234 ASP A CA 1
ATOM 1640 C C . ASP A 1 234 ? 46.309 4.370 -68.367 1.00 92.31 234 ASP A C 1
ATOM 1642 O O . ASP A 1 234 ? 47.285 4.229 -67.625 1.00 92.31 234 ASP A O 1
ATOM 1646 N N . THR A 1 235 ? 46.426 4.178 -69.673 1.00 90.88 235 THR A N 1
ATOM 1647 C CA . THR A 1 235 ? 47.697 3.913 -70.341 1.00 90.88 235 THR A CA 1
ATOM 1648 C C . THR A 1 235 ? 47.817 4.809 -71.560 1.00 90.88 235 THR A C 1
ATOM 1650 O O . THR A 1 235 ? 46.972 4.779 -72.454 1.00 90.88 235 THR A O 1
ATOM 1653 N N . CYS A 1 236 ? 48.883 5.606 -71.604 1.00 89.19 236 CYS A N 1
ATOM 1654 C CA . CYS A 1 236 ? 49.230 6.383 -72.783 1.00 89.19 236 CYS A CA 1
ATOM 1655 C C . CYS A 1 236 ? 49.842 5.428 -73.825 1.00 89.19 236 CYS A C 1
ATOM 1657 O O . CYS A 1 236 ? 50.832 4.768 -73.502 1.00 89.19 236 CYS A O 1
ATOM 1659 N N . PRO A 1 237 ? 49.266 5.272 -75.031 1.00 88.44 237 PRO A N 1
ATOM 1660 C CA . PRO A 1 237 ? 49.829 4.395 -76.057 1.00 88.44 237 PRO A CA 1
ATOM 1661 C C . PRO A 1 237 ? 51.213 4.861 -76.530 1.00 88.44 237 PRO A C 1
ATOM 1663 O O . PRO A 1 237 ? 51.576 6.025 -76.377 1.00 88.44 237 PRO A O 1
ATOM 1666 N N . ALA A 1 238 ? 51.968 3.964 -77.166 1.00 86.31 238 ALA A N 1
ATOM 1667 C CA . ALA A 1 238 ? 53.206 4.343 -77.840 1.00 86.31 238 ALA A CA 1
ATOM 1668 C C . ALA A 1 238 ? 52.900 5.329 -78.983 1.00 86.31 238 ALA A C 1
ATOM 1670 O O . ALA A 1 238 ? 52.211 4.962 -79.935 1.00 86.31 238 ALA A O 1
ATOM 1671 N N . SER A 1 239 ? 53.386 6.570 -78.892 1.00 85.44 239 SER A N 1
ATOM 1672 C CA . SER A 1 239 ? 53.130 7.592 -79.918 1.00 85.44 239 SER A CA 1
ATOM 1673 C C . SER A 1 239 ? 54.096 7.514 -81.097 1.00 85.44 239 SER A C 1
ATOM 1675 O O . SER A 1 239 ? 53.811 8.062 -82.159 1.00 85.44 239 SER A O 1
ATOM 1677 N N . GLY A 1 240 ? 55.258 6.877 -80.918 1.00 83.94 240 GLY A N 1
ATOM 1678 C CA . GLY A 1 240 ? 56.347 6.932 -81.894 1.00 83.94 240 GLY A CA 1
ATOM 1679 C C . GLY A 1 240 ? 56.987 8.322 -82.027 1.00 83.94 240 GLY A C 1
ATOM 1680 O O . GLY A 1 240 ? 57.803 8.525 -82.922 1.00 83.94 240 GLY A O 1
ATOM 1681 N N . ALA A 1 241 ? 56.651 9.260 -81.136 1.00 85.50 241 ALA A N 1
ATOM 1682 C CA . ALA A 1 241 ? 57.146 10.634 -81.107 1.00 85.50 241 ALA A CA 1
ATOM 1683 C C . ALA A 1 241 ? 57.790 10.970 -79.748 1.00 85.50 241 ALA A C 1
ATOM 1685 O O . ALA A 1 241 ? 57.739 10.179 -78.806 1.00 85.50 241 ALA A O 1
ATOM 1686 N N . TYR A 1 242 ? 58.408 12.150 -79.654 1.00 81.50 242 TYR A N 1
ATOM 1687 C CA . TYR A 1 242 ? 59.041 12.657 -78.425 1.00 81.50 242 TYR A CA 1
ATOM 1688 C C . TYR A 1 242 ? 58.041 13.082 -77.345 1.00 81.50 242 TYR A C 1
ATOM 1690 O O . TYR A 1 242 ? 58.399 13.150 -76.171 1.00 81.50 242 TYR A O 1
ATOM 1698 N N . GLN A 1 243 ? 56.801 13.348 -77.753 1.00 86.94 243 GLN A N 1
ATOM 1699 C CA . GLN A 1 243 ? 55.695 13.692 -76.875 1.00 86.94 243 GLN A CA 1
ATOM 1700 C C . GLN A 1 243 ? 54.492 12.800 -77.177 1.00 86.94 243 GLN A C 1
ATOM 1702 O O . GLN A 1 243 ? 54.307 12.314 -78.303 1.00 86.94 243 GLN A O 1
ATOM 1707 N N . ALA A 1 244 ? 53.660 12.585 -76.169 1.00 89.31 244 ALA A N 1
ATOM 1708 C CA . ALA A 1 244 ? 52.355 11.964 -76.315 1.00 89.31 244 ALA A CA 1
ATOM 1709 C C . ALA A 1 244 ? 51.342 12.690 -75.432 1.00 89.31 244 ALA A C 1
ATOM 1711 O O . ALA A 1 244 ? 51.639 13.048 -74.294 1.00 89.31 244 ALA A O 1
ATOM 1712 N N . LEU A 1 245 ? 50.130 12.871 -75.949 1.00 91.25 245 LEU A N 1
ATOM 1713 C CA . LEU A 1 245 ? 49.003 13.389 -75.186 1.00 91.25 245 LEU A CA 1
ATOM 1714 C C . LEU A 1 245 ? 47.995 12.270 -74.964 1.00 91.25 245 LEU A C 1
ATOM 1716 O O . LEU A 1 245 ? 47.628 11.557 -75.901 1.00 91.25 245 LEU A O 1
ATOM 1720 N N . ARG A 1 246 ? 47.516 12.142 -73.729 1.00 92.81 246 ARG A N 1
ATOM 1721 C CA . ARG A 1 246 ? 46.426 11.233 -73.388 1.00 92.81 246 ARG A CA 1
ATOM 1722 C C . ARG A 1 246 ? 45.329 11.991 -72.667 1.00 92.81 246 ARG A C 1
ATOM 1724 O O . ARG A 1 246 ? 45.526 12.457 -71.548 1.00 92.81 246 ARG A O 1
ATOM 1731 N N . SER A 1 247 ? 44.166 12.066 -73.301 1.00 93.25 247 SER A N 1
ATOM 1732 C CA . SER A 1 247 ? 42.955 12.555 -72.653 1.00 93.25 247 SER A CA 1
ATOM 1733 C C . SER A 1 247 ? 42.258 11.417 -71.921 1.00 93.25 247 SER A C 1
ATOM 1735 O O . SER A 1 247 ? 42.021 10.350 -72.488 1.00 93.25 247 SER A O 1
ATOM 1737 N N . VAL A 1 248 ? 41.928 11.663 -70.661 1.00 93.38 248 VA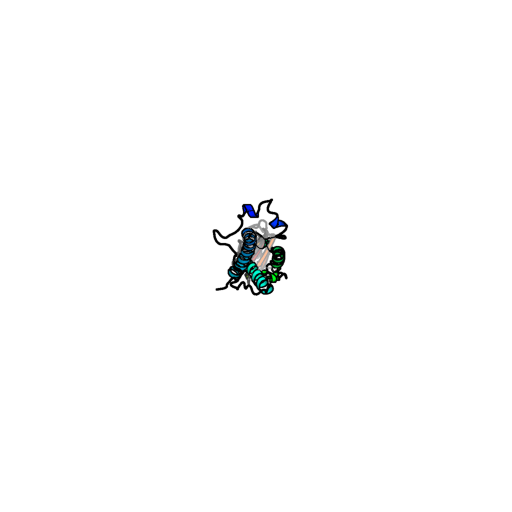L A N 1
ATOM 1738 C CA . VAL A 1 248 ? 41.125 10.777 -69.825 1.00 93.38 248 VAL A CA 1
ATOM 1739 C C . VAL A 1 248 ? 39.726 11.364 -69.734 1.00 93.38 248 VAL A C 1
ATOM 1741 O O . VAL A 1 248 ? 39.571 12.558 -69.485 1.00 93.38 248 VAL A O 1
ATOM 1744 N N . THR A 1 249 ? 38.710 10.526 -69.936 1.00 93.69 249 THR A N 1
ATOM 1745 C CA . THR A 1 249 ? 37.320 10.899 -69.645 1.00 93.69 249 THR A CA 1
ATOM 1746 C C . THR A 1 249 ? 37.077 10.715 -68.156 1.00 93.69 249 THR A C 1
ATOM 1748 O O . THR A 1 249 ? 37.388 9.658 -67.604 1.00 93.69 249 THR A O 1
ATOM 1751 N N . TRP A 1 250 ? 36.548 11.741 -67.503 1.00 93.19 250 TRP A N 1
ATOM 1752 C CA . TRP A 1 250 ? 36.158 11.652 -66.104 1.00 93.19 250 TRP A CA 1
ATOM 1753 C C . TRP A 1 250 ? 35.050 10.621 -65.943 1.00 93.19 250 TRP A C 1
ATOM 1755 O O . TRP A 1 250 ? 34.172 10.517 -66.799 1.00 93.19 250 TRP A O 1
ATOM 1765 N N . HIS A 1 251 ? 35.074 9.873 -64.840 1.00 92.12 251 HIS A N 1
ATOM 1766 C CA . HIS A 1 251 ? 33.999 8.925 -64.527 1.00 92.12 251 HIS A CA 1
ATOM 1767 C C . HIS A 1 251 ? 32.650 9.639 -64.501 1.00 92.12 251 HIS A C 1
ATOM 1769 O O . HIS A 1 251 ? 31.633 9.074 -64.894 1.00 92.12 251 HIS A O 1
ATOM 1775 N N . GLU A 1 252 ? 32.659 10.907 -64.081 1.00 91.12 252 GLU A N 1
ATOM 1776 C CA . GLU A 1 252 ? 31.517 11.803 -64.147 1.00 91.12 252 GLU A CA 1
ATOM 1777 C C . GLU A 1 252 ? 31.921 13.220 -64.525 1.00 91.12 252 GLU A C 1
ATOM 1779 O O . GLU A 1 252 ? 33.003 13.688 -64.179 1.00 91.12 252 GLU A O 1
ATOM 1784 N N . ALA A 1 253 ? 31.012 13.955 -65.161 1.00 91.94 253 ALA A N 1
ATOM 1785 C CA . ALA A 1 253 ? 31.251 15.362 -65.431 1.00 91.94 253 ALA A CA 1
ATOM 1786 C C . ALA A 1 253 ? 31.391 16.162 -64.122 1.00 91.94 253 ALA A C 1
ATOM 1788 O O . ALA A 1 253 ? 30.564 16.038 -63.209 1.00 91.94 253 ALA A O 1
ATOM 1789 N N . PHE A 1 254 ? 32.419 17.001 -64.034 1.00 92.50 254 PHE A N 1
ATOM 1790 C CA . PHE A 1 254 ? 32.472 18.096 -63.069 1.00 92.50 254 PHE A CA 1
ATOM 1791 C C . PHE A 1 254 ? 31.484 19.198 -63.502 1.00 92.50 254 PHE A C 1
ATOM 1793 O O . PHE A 1 254 ? 31.190 19.352 -64.688 1.00 92.50 254 PHE A O 1
ATOM 1800 N N . GLN A 1 255 ? 30.938 19.956 -62.556 1.00 92.69 255 GLN A N 1
ATOM 1801 C CA . GLN A 1 255 ? 30.110 21.142 -62.815 1.00 92.69 255 GLN A CA 1
ATOM 1802 C C . GLN A 1 255 ? 30.909 22.265 -63.497 1.00 92.69 255 GLN A C 1
ATOM 1804 O O . GLN A 1 255 ? 30.350 23.052 -64.258 1.00 92.69 255 GLN A O 1
ATOM 1809 N N . SER A 1 256 ? 32.215 22.329 -63.231 1.00 90.25 256 SER A N 1
ATOM 1810 C CA . SER A 1 256 ? 33.175 23.266 -63.834 1.00 90.25 256 SER A CA 1
ATOM 1811 C C . SER A 1 256 ? 34.502 22.558 -64.109 1.00 90.25 256 SER A C 1
ATOM 1813 O O . SER A 1 256 ? 34.678 21.417 -63.688 1.00 90.25 256 SER A O 1
ATOM 1815 N N . SER A 1 257 ? 35.433 23.189 -64.830 1.00 89.56 257 SER A N 1
ATOM 1816 C CA . SER A 1 257 ? 36.771 22.608 -65.000 1.00 89.56 257 SER A CA 1
ATOM 1817 C C . SER A 1 257 ? 37.383 22.261 -63.632 1.00 89.56 257 SER A C 1
ATOM 1819 O O . SER A 1 257 ? 37.267 23.064 -62.700 1.00 89.56 257 SER A O 1
ATOM 1821 N N . PRO A 1 258 ? 37.993 21.069 -63.483 1.00 92.06 258 PRO A N 1
ATOM 1822 C CA . PRO A 1 258 ? 38.564 20.632 -62.216 1.00 92.06 258 PRO A CA 1
ATOM 1823 C C . PRO A 1 258 ? 39.594 21.648 -61.718 1.00 92.06 258 PRO A C 1
ATOM 1825 O O . PRO A 1 258 ? 40.395 22.176 -62.482 1.00 92.06 258 PRO A O 1
ATOM 1828 N N . TYR A 1 259 ? 39.582 21.911 -60.417 1.00 92.00 259 TYR A N 1
ATOM 1829 C CA . TYR A 1 259 ? 40.468 22.877 -59.772 1.00 92.00 259 TYR A CA 1
ATOM 1830 C C . TYR A 1 259 ? 41.916 22.407 -59.727 1.00 92.00 259 TYR A C 1
ATOM 1832 O O . TYR A 1 259 ? 42.837 23.218 -59.682 1.00 92.00 259 TYR A O 1
ATOM 1840 N N . SER A 1 260 ? 42.127 21.093 -59.686 1.00 91.19 260 SER A N 1
ATOM 1841 C CA . SER A 1 260 ? 43.459 20.515 -59.727 1.00 91.19 260 SER A CA 1
ATOM 1842 C C . SER A 1 260 ? 43.410 19.119 -60.314 1.00 91.19 260 SER A C 1
ATOM 1844 O O . SER A 1 260 ? 42.445 18.373 -60.124 1.00 91.19 260 SER A O 1
ATOM 1846 N N . MET A 1 261 ? 44.482 18.771 -61.011 1.00 92.69 261 MET A N 1
ATOM 1847 C CA . MET A 1 261 ? 44.727 17.442 -61.534 1.00 92.69 261 MET A CA 1
ATOM 1848 C C . MET A 1 261 ? 46.146 17.032 -61.165 1.00 92.69 261 MET A C 1
ATOM 1850 O O . MET A 1 261 ? 47.042 17.866 -61.036 1.00 92.69 261 MET A O 1
ATOM 1854 N N . ALA A 1 262 ? 46.351 15.735 -61.006 1.00 92.12 262 ALA A N 1
ATOM 1855 C CA . ALA A 1 262 ? 47.655 15.156 -60.759 1.00 92.12 262 ALA A CA 1
ATOM 1856 C C . ALA A 1 262 ? 47.810 13.883 -61.584 1.00 92.12 262 ALA A C 1
ATOM 1858 O O . ALA A 1 262 ? 46.843 13.164 -61.851 1.00 92.12 262 ALA A O 1
ATOM 1859 N N . ILE A 1 263 ? 49.050 13.606 -61.964 1.00 91.12 263 ILE A N 1
ATOM 1860 C CA . ILE A 1 263 ? 49.435 12.401 -62.681 1.00 91.12 263 ILE A CA 1
ATOM 1861 C C . ILE A 1 263 ? 50.618 11.747 -61.982 1.00 91.12 263 ILE A C 1
ATOM 1863 O O . ILE A 1 263 ? 51.538 12.419 -61.522 1.00 91.12 263 ILE A O 1
ATOM 1867 N N . ALA A 1 264 ? 50.591 10.421 -61.926 1.00 88.50 264 ALA A N 1
ATOM 1868 C CA . ALA A 1 264 ? 51.701 9.605 -61.472 1.00 88.50 264 ALA A CA 1
ATOM 1869 C C . ALA A 1 264 ? 51.917 8.459 -62.462 1.00 88.50 264 ALA A C 1
ATOM 1871 O O . ALA A 1 264 ? 51.058 7.591 -62.624 1.00 88.50 264 ALA A O 1
ATOM 1872 N N . VAL A 1 265 ? 53.071 8.434 -63.123 1.00 85.19 265 VAL A N 1
ATOM 1873 C CA . VAL A 1 265 ? 53.472 7.291 -63.950 1.00 85.19 265 VAL A CA 1
ATOM 1874 C C . VAL A 1 265 ? 53.887 6.130 -63.052 1.00 85.19 265 VAL A C 1
ATOM 1876 O O . VAL A 1 265 ? 54.620 6.312 -62.083 1.00 85.19 265 VAL A O 1
ATOM 1879 N N . THR A 1 266 ? 53.399 4.928 -63.353 1.00 69.06 266 THR A N 1
ATOM 1880 C CA . THR A 1 266 ? 53.723 3.723 -62.560 1.00 69.06 266 THR A CA 1
ATOM 1881 C C . THR A 1 266 ? 55.059 3.096 -62.966 1.00 69.06 266 THR A C 1
ATOM 1883 O O . THR A 1 266 ? 55.638 2.324 -62.205 1.00 69.06 266 THR A O 1
ATOM 1886 N N . ASN A 1 267 ? 55.591 3.486 -64.128 1.00 65.75 267 ASN A N 1
ATOM 1887 C CA . ASN A 1 267 ? 56.944 3.207 -64.591 1.00 65.75 267 ASN A CA 1
ATOM 1888 C C . ASN A 1 267 ? 57.547 4.467 -65.244 1.00 65.75 267 ASN A C 1
ATOM 1890 O O . ASN A 1 267 ? 57.131 4.912 -66.306 1.00 65.75 267 ASN A O 1
ATOM 1894 N N . SER A 1 268 ? 58.570 5.062 -64.634 1.00 57.66 268 SER A N 1
ATOM 1895 C CA . SER A 1 268 ? 59.196 6.276 -65.186 1.00 57.66 268 SER A CA 1
ATOM 1896 C C . SER A 1 268 ? 60.168 6.008 -66.342 1.00 57.66 268 SER A C 1
ATOM 1898 O O . SER A 1 268 ? 60.922 6.906 -66.693 1.00 57.66 268 SER A O 1
ATOM 1900 N N . GLN A 1 269 ? 60.200 4.803 -66.925 1.00 57.38 269 GLN A N 1
ATOM 1901 C CA . GLN A 1 269 ? 61.147 4.448 -67.987 1.00 57.38 269 GLN A CA 1
ATOM 1902 C C . GLN A 1 269 ? 60.427 4.044 -69.275 1.00 57.38 269 GLN A C 1
ATOM 1904 O O . GLN A 1 269 ? 59.834 2.969 -69.361 1.00 57.38 269 GLN A O 1
ATOM 1909 N N . ALA A 1 270 ? 60.528 4.895 -70.299 1.00 57.91 270 ALA A N 1
ATOM 1910 C CA . ALA A 1 270 ? 60.404 4.443 -71.680 1.00 57.91 270 ALA A CA 1
ATOM 1911 C C . ALA A 1 270 ? 61.692 3.678 -72.060 1.00 57.91 270 ALA A C 1
ATOM 1913 O O . ALA A 1 270 ? 62.735 3.919 -71.446 1.00 57.91 270 ALA A O 1
ATOM 1914 N N . PRO A 1 271 ? 61.689 2.808 -73.090 1.00 54.16 271 PRO A N 1
ATOM 1915 C CA . PRO A 1 271 ? 62.852 1.985 -73.458 1.00 54.16 271 PRO A CA 1
ATOM 1916 C C . PRO A 1 271 ? 64.178 2.733 -73.715 1.00 54.16 271 PRO A C 1
ATOM 1918 O O . PRO A 1 271 ? 65.211 2.081 -73.842 1.00 54.16 271 PRO A O 1
ATOM 1921 N N . LYS A 1 272 ? 64.175 4.073 -73.827 1.00 57.44 272 LYS A N 1
ATOM 1922 C CA . LYS A 1 272 ? 65.361 4.904 -74.111 1.00 57.44 272 LYS A CA 1
ATOM 1923 C C . LYS A 1 272 ? 65.499 6.184 -73.258 1.00 57.44 272 LYS A C 1
ATOM 1925 O O . LYS A 1 272 ? 66.278 7.056 -73.629 1.00 57.44 272 LYS A O 1
ATOM 1930 N N . GLY A 1 273 ? 64.787 6.319 -72.130 1.00 65.56 273 GLY A N 1
ATOM 1931 C CA . GLY A 1 273 ? 64.965 7.461 -71.212 1.00 65.56 273 GLY A CA 1
ATOM 1932 C C . GLY A 1 273 ? 63.825 7.678 -70.201 1.00 65.56 273 GLY A C 1
ATOM 1933 O O . GLY A 1 273 ? 62.772 7.042 -70.322 1.00 65.56 273 GLY A O 1
ATOM 1934 N N . PRO A 1 274 ? 64.019 8.558 -69.195 1.00 75.19 274 PRO A N 1
ATOM 1935 C CA . PRO A 1 274 ? 62.976 8.894 -68.235 1.00 75.19 274 PRO A CA 1
ATOM 1936 C C . PRO A 1 274 ? 61.856 9.719 -68.883 1.00 75.19 274 PRO A C 1
ATOM 1938 O O . PRO A 1 274 ? 62.123 10.660 -69.633 1.00 75.19 274 PRO A O 1
ATOM 1941 N N . VAL A 1 275 ? 60.605 9.365 -68.582 1.00 79.25 275 VAL A N 1
ATOM 1942 C CA . VAL A 1 275 ? 59.414 10.109 -69.027 1.00 79.25 275 VAL A CA 1
ATOM 1943 C C . VAL A 1 275 ? 59.014 11.112 -67.952 1.00 79.25 275 VAL A C 1
ATOM 1945 O O . VAL A 1 275 ? 58.804 10.735 -66.796 1.00 79.25 275 VAL A O 1
ATOM 1948 N N . VAL A 1 276 ? 58.857 12.372 -68.344 1.00 85.62 276 VAL A N 1
ATOM 1949 C CA . VAL A 1 276 ? 58.238 13.417 -67.531 1.00 85.62 276 VAL A CA 1
ATOM 1950 C C . VAL A 1 276 ? 56.760 13.471 -67.894 1.00 85.62 276 VAL A C 1
ATOM 1952 O O . VAL A 1 276 ? 56.403 13.713 -69.043 1.00 85.62 276 VAL A O 1
ATOM 1955 N N . ALA A 1 277 ? 55.899 13.222 -66.912 1.00 88.31 277 ALA A N 1
ATOM 1956 C CA . ALA A 1 277 ? 54.458 13.331 -67.076 1.00 88.31 277 ALA A CA 1
ATOM 1957 C C . ALA A 1 277 ? 53.942 14.555 -66.324 1.00 88.31 277 ALA A C 1
ATOM 1959 O O . ALA A 1 277 ? 54.299 14.767 -65.163 1.00 88.31 277 ALA A O 1
ATOM 1960 N N . TYR A 1 278 ? 53.095 15.343 -66.974 1.00 90.06 278 TYR A N 1
ATOM 1961 C CA . TYR A 1 278 ? 52.500 16.534 -66.381 1.00 90.06 278 TYR A CA 1
ATOM 1962 C C . TYR A 1 278 ? 51.080 16.751 -66.893 1.00 90.06 278 TYR A C 1
ATOM 1964 O O . TYR A 1 278 ? 50.626 16.166 -67.879 1.00 90.06 278 TYR A O 1
ATOM 1972 N N . VAL A 1 279 ? 50.350 17.588 -66.169 1.00 91.38 279 VAL A N 1
ATOM 1973 C CA . VAL A 1 279 ? 49.019 18.032 -66.564 1.00 91.38 279 VAL A CA 1
ATOM 1974 C C . VAL A 1 279 ? 49.147 19.008 -67.728 1.00 91.38 279 VAL A C 1
ATOM 1976 O O . VAL A 1 279 ? 49.829 20.022 -67.606 1.00 91.38 279 VAL A O 1
ATOM 1979 N N . ASN A 1 280 ? 48.478 18.714 -68.839 1.00 86.81 280 ASN A N 1
ATOM 1980 C CA . ASN A 1 280 ? 48.342 19.642 -69.954 1.00 86.81 280 ASN A CA 1
ATOM 1981 C C . ASN A 1 280 ? 47.047 20.444 -69.740 1.00 86.81 280 ASN A C 1
ATOM 1983 O O . ASN A 1 280 ? 46.003 19.830 -69.522 1.00 86.81 280 ASN A O 1
ATOM 1987 N N . SER A 1 281 ? 47.115 21.778 -69.777 1.00 75.31 281 SER A N 1
ATOM 1988 C CA . SER A 1 281 ? 46.072 22.748 -69.367 1.00 75.31 281 SER A CA 1
ATOM 1989 C C . SER A 1 281 ? 44.829 22.802 -70.279 1.00 75.31 281 SER A C 1
ATOM 1991 O O . SER A 1 281 ? 44.303 23.870 -70.582 1.00 75.31 281 SER A O 1
ATOM 1993 N N . ASN A 1 282 ? 44.407 21.645 -70.787 1.00 79.25 282 ASN A N 1
ATOM 1994 C CA . ASN A 1 282 ? 43.266 21.431 -71.668 1.00 79.25 282 ASN A CA 1
ATOM 1995 C C . ASN A 1 282 ? 42.200 20.602 -70.937 1.00 79.25 282 ASN A C 1
ATOM 1997 O O . ASN A 1 282 ? 41.780 19.536 -71.407 1.00 79.25 282 ASN A O 1
ATOM 2001 N N . GLU A 1 283 ? 41.815 21.048 -69.745 1.00 85.81 283 GLU A N 1
ATOM 2002 C CA . GLU A 1 283 ? 40.722 20.473 -68.974 1.00 85.81 283 GLU A CA 1
ATOM 2003 C C . GLU A 1 283 ? 39.351 20.993 -69.416 1.00 85.81 283 GLU A C 1
ATOM 2005 O O . GLU A 1 283 ? 39.119 22.180 -69.646 1.00 85.81 283 GLU A O 1
ATOM 2010 N N . THR A 1 284 ? 38.407 20.066 -69.487 1.00 91.44 284 THR A N 1
ATOM 2011 C CA . THR A 1 284 ? 36.985 20.333 -69.661 1.00 91.44 284 THR A CA 1
ATOM 2012 C C . THR A 1 284 ? 36.222 19.733 -68.484 1.00 91.44 284 THR A C 1
ATOM 2014 O O . THR A 1 284 ? 36.763 18.983 -67.664 1.00 91.44 284 THR A O 1
ATOM 2017 N N . THR A 1 285 ? 34.924 20.012 -68.417 1.00 93.50 285 THR A N 1
ATOM 2018 C CA . THR A 1 285 ? 34.026 19.393 -67.437 1.00 93.50 285 THR A CA 1
ATOM 2019 C C . THR A 1 285 ? 33.945 17.874 -67.574 1.00 93.50 285 THR A C 1
ATOM 2021 O O . THR A 1 285 ? 33.549 17.215 -66.619 1.00 93.50 285 THR A O 1
ATOM 2024 N N . THR A 1 286 ? 34.336 17.292 -68.712 1.00 94.00 286 THR A N 1
ATOM 2025 C CA . THR A 1 286 ? 34.201 15.853 -69.006 1.00 94.00 286 THR A CA 1
ATOM 2026 C C . THR A 1 286 ? 35.523 15.118 -69.207 1.00 94.00 286 THR A C 1
ATOM 2028 O O . THR A 1 286 ? 35.542 13.889 -69.182 1.00 94.00 286 THR A O 1
ATOM 2031 N N . SER A 1 287 ? 36.627 15.832 -69.423 1.00 93.62 287 SER A N 1
ATOM 2032 C CA . SER A 1 287 ? 37.931 15.218 -69.669 1.00 93.62 287 SER A CA 1
ATOM 2033 C C . SER A 1 287 ? 39.093 16.116 -69.273 1.00 93.62 287 SER A C 1
ATOM 2035 O O . SER A 1 287 ? 38.961 17.336 -69.230 1.00 93.62 287 SER A O 1
ATOM 2037 N N . GLY A 1 288 ? 40.264 15.524 -69.085 1.00 93.31 288 GLY A N 1
ATOM 2038 C CA . GLY A 1 288 ? 41.519 16.252 -68.913 1.00 93.31 288 GLY A CA 1
ATOM 2039 C C . GLY A 1 288 ? 42.627 15.566 -69.673 1.00 93.31 288 GLY A C 1
ATOM 2040 O O . GLY A 1 288 ? 42.580 14.356 -69.906 1.00 93.31 288 GLY A O 1
ATOM 2041 N N . THR A 1 289 ? 43.601 16.357 -70.103 1.00 93.94 289 THR A N 1
ATOM 2042 C CA . THR A 1 289 ? 44.692 15.873 -70.942 1.00 93.94 289 THR A CA 1
ATOM 2043 C C . THR A 1 289 ? 45.981 15.846 -70.144 1.00 93.94 289 THR A C 1
ATOM 2045 O O . THR A 1 289 ? 46.358 16.820 -69.501 1.00 93.94 289 THR A O 1
ATOM 2048 N N . PHE A 1 290 ? 46.676 14.722 -70.206 1.00 93.25 290 PHE A N 1
ATOM 2049 C CA . PHE A 1 290 ? 47.997 14.556 -69.624 1.00 93.25 290 PHE A CA 1
ATOM 2050 C C . PHE A 1 290 ? 49.026 14.474 -70.744 1.00 93.25 290 PHE A C 1
ATOM 2052 O O . PHE A 1 290 ? 48.780 13.833 -71.771 1.00 93.25 290 PHE A O 1
ATOM 2059 N N . ALA A 1 291 ? 50.157 15.142 -70.552 1.00 90.81 291 ALA A N 1
ATOM 2060 C CA . ALA A 1 291 ? 51.283 15.111 -71.468 1.00 90.81 291 ALA A CA 1
ATOM 2061 C C . ALA A 1 291 ? 52.392 14.219 -70.913 1.00 90.81 291 ALA A C 1
ATOM 2063 O O . ALA A 1 291 ? 52.596 14.131 -69.699 1.00 90.81 291 ALA A O 1
ATOM 2064 N N . PHE A 1 292 ? 53.082 13.551 -71.828 1.00 89.62 292 PHE A N 1
ATOM 2065 C CA . PHE A 1 292 ? 54.182 12.643 -71.554 1.00 89.62 292 PHE A CA 1
ATOM 2066 C C . PHE A 1 292 ? 55.308 13.008 -72.500 1.00 89.62 292 PHE A C 1
ATOM 2068 O O . PHE A 1 292 ? 55.192 12.779 -73.705 1.00 89.62 292 PHE A O 1
ATOM 2075 N N . ASP A 1 293 ? 56.386 13.533 -71.940 1.00 86.00 293 ASP A N 1
ATOM 2076 C CA . ASP A 1 293 ? 57.538 14.000 -72.695 1.00 86.00 293 ASP A CA 1
ATOM 2077 C C . ASP A 1 293 ? 58.773 13.214 -72.264 1.00 86.00 293 ASP A C 1
ATOM 2079 O O . ASP A 1 293 ? 58.941 12.863 -71.092 1.00 86.00 293 ASP A O 1
ATOM 2083 N N . ILE A 1 294 ? 59.665 12.929 -73.205 1.00 79.25 294 ILE A N 1
ATOM 2084 C CA . ILE A 1 294 ? 60.991 12.414 -72.855 1.00 79.25 294 ILE A CA 1
ATOM 2085 C C . ILE A 1 294 ? 61.808 13.557 -72.237 1.00 79.25 294 ILE A C 1
ATOM 2087 O O . ILE A 1 294 ? 61.870 14.642 -72.808 1.00 79.25 294 ILE A O 1
ATOM 2091 N N . ALA A 1 295 ? 62.440 13.327 -71.079 1.00 73.50 295 ALA A N 1
ATOM 2092 C CA . ALA A 1 295 ? 63.179 14.375 -70.370 1.00 73.50 295 ALA A CA 1
ATOM 2093 C C . ALA A 1 295 ? 64.295 14.995 -71.238 1.00 73.50 295 ALA A C 1
ATOM 2095 O O . ALA A 1 295 ? 65.206 14.289 -71.701 1.00 73.50 295 ALA A O 1
ATOM 2096 N N . GLU A 1 296 ? 64.254 16.320 -71.411 1.00 64.50 296 GLU A N 1
ATOM 2097 C CA . GLU A 1 296 ? 65.315 17.082 -72.070 1.00 64.50 296 GLU A CA 1
ATOM 2098 C C . GLU A 1 296 ? 66.601 17.017 -71.226 1.00 64.50 296 GLU A C 1
ATOM 2100 O O . GLU A 1 296 ? 66.597 17.300 -70.030 1.00 64.50 296 GLU A O 1
ATOM 2105 N N . GLY A 1 297 ? 67.704 16.571 -71.839 1.00 58.88 297 GLY A N 1
ATOM 2106 C CA . GLY A 1 297 ? 68.987 16.328 -71.159 1.00 58.88 297 GLY A CA 1
ATOM 2107 C C . GLY A 1 297 ? 69.379 14.852 -71.001 1.00 58.88 297 GLY A C 1
ATOM 2108 O O . GLY A 1 297 ? 70.482 14.561 -70.551 1.00 58.88 297 GLY A O 1
ATOM 2109 N N . SER A 1 298 ? 68.536 13.906 -71.432 1.00 55.78 298 SER A N 1
ATOM 2110 C CA . SER A 1 298 ? 68.828 12.458 -71.376 1.00 55.78 298 SER A CA 1
ATOM 2111 C C . SER A 1 298 ? 69.839 11.950 -72.426 1.00 55.78 298 SER A C 1
ATOM 2113 O O . SER A 1 298 ? 70.166 10.764 -72.444 1.00 55.78 298 SER A O 1
ATOM 2115 N N . GLY A 1 299 ? 70.354 12.822 -73.304 1.00 55.03 299 GLY A N 1
ATOM 2116 C CA . GLY A 1 299 ? 71.387 12.492 -74.300 1.00 55.03 299 GLY A CA 1
ATOM 2117 C C . GLY A 1 299 ? 70.956 11.517 -75.409 1.00 55.03 299 GLY A C 1
ATOM 2118 O O . GLY A 1 299 ? 71.794 11.092 -76.200 1.00 55.03 299 GLY A O 1
ATOM 2119 N N . GLN A 1 300 ? 69.674 11.151 -75.486 1.00 54.53 300 GLN A N 1
ATOM 2120 C CA . GLN A 1 300 ? 69.132 10.178 -76.439 1.00 54.53 300 GLN A CA 1
ATOM 2121 C C . GLN A 1 300 ? 68.010 10.820 -77.271 1.00 54.53 300 GLN A C 1
ATOM 2123 O O . GLN A 1 300 ? 67.053 11.359 -76.720 1.00 54.53 300 GLN A O 1
ATOM 2128 N N . SER A 1 301 ? 68.074 10.704 -78.602 1.00 58.22 301 SER A N 1
ATOM 2129 C CA . SER A 1 301 ? 66.926 10.911 -79.502 1.00 58.22 301 SER A CA 1
ATOM 2130 C C . SER A 1 301 ? 65.893 9.788 -79.301 1.00 58.22 301 SER A C 1
ATOM 2132 O O . SER A 1 301 ? 65.834 8.830 -80.073 1.00 58.22 301 SER A O 1
ATOM 2134 N N . GLY A 1 302 ? 65.157 9.834 -78.188 1.00 68.00 302 GLY A N 1
ATOM 2135 C CA . GLY A 1 302 ? 64.203 8.804 -77.774 1.00 68.00 302 GLY A CA 1
ATOM 2136 C C . GLY A 1 302 ? 62.759 9.117 -78.168 1.00 68.00 302 GLY A C 1
ATOM 2137 O O . GLY A 1 302 ? 62.256 10.189 -77.872 1.00 68.00 302 GLY A O 1
ATOM 2138 N N . ILE A 1 303 ? 62.070 8.151 -78.778 1.00 75.75 303 ILE A N 1
ATOM 2139 C CA . ILE A 1 303 ? 60.615 8.182 -78.996 1.00 75.75 303 ILE A CA 1
ATOM 2140 C C . ILE A 1 303 ? 59.889 7.355 -77.929 1.00 75.75 303 ILE A C 1
ATOM 2142 O O . ILE A 1 303 ? 60.422 6.350 -77.438 1.00 75.75 303 ILE A O 1
ATOM 2146 N N . ILE A 1 304 ? 58.642 7.714 -77.626 1.00 81.19 304 ILE A N 1
ATOM 2147 C CA . ILE A 1 304 ? 57.745 6.901 -76.799 1.00 81.19 304 ILE A CA 1
ATOM 2148 C C . ILE A 1 304 ? 57.322 5.674 -77.618 1.00 81.19 304 ILE A C 1
ATOM 2150 O O . ILE A 1 304 ? 56.412 5.722 -78.444 1.00 81.19 304 ILE A O 1
ATOM 2154 N N . SER A 1 305 ? 58.042 4.572 -77.412 1.00 79.75 305 SER A N 1
ATOM 2155 C CA . SER A 1 305 ? 57.932 3.319 -78.178 1.00 79.75 305 SER A CA 1
ATOM 2156 C C . SER A 1 305 ? 57.166 2.211 -77.453 1.00 79.75 305 SER A C 1
ATOM 2158 O O . SER A 1 305 ? 56.847 1.196 -78.066 1.00 79.75 305 SER A O 1
ATOM 2160 N N . SER A 1 306 ? 56.819 2.423 -76.182 1.00 83.06 306 SER A N 1
ATOM 2161 C CA . SER A 1 306 ? 56.024 1.496 -75.377 1.00 83.06 306 SER A CA 1
ATOM 2162 C C . SER A 1 306 ? 54.896 2.239 -74.662 1.00 83.06 306 SER A C 1
ATOM 2164 O O . SER A 1 306 ? 55.061 3.422 -74.357 1.00 83.06 306 SER A O 1
ATOM 2166 N N . PRO A 1 307 ? 53.771 1.565 -74.362 1.00 86.88 307 PRO A N 1
ATOM 2167 C CA . PRO A 1 307 ? 52.705 2.158 -73.569 1.00 86.88 307 PRO A CA 1
ATOM 2168 C C . PRO A 1 307 ? 53.169 2.541 -72.156 1.00 86.88 307 PRO A C 1
ATOM 2170 O O . PRO A 1 307 ? 53.909 1.791 -71.515 1.00 86.88 307 PRO A O 1
ATOM 2173 N N . ILE A 1 308 ? 52.698 3.685 -71.661 1.00 86.94 308 ILE A N 1
ATOM 2174 C CA . ILE A 1 308 ? 53.038 4.228 -70.341 1.00 86.94 308 ILE A CA 1
ATOM 2175 C C . ILE A 1 308 ? 51.801 4.142 -69.434 1.00 86.94 308 ILE A C 1
ATOM 2177 O O . ILE A 1 308 ? 50.879 4.949 -69.591 1.00 86.94 308 ILE A O 1
ATOM 2181 N N . PRO A 1 309 ? 51.726 3.170 -68.508 1.00 89.69 309 PRO A N 1
ATOM 2182 C CA . PRO A 1 309 ? 50.672 3.116 -67.502 1.00 89.69 309 PRO A CA 1
ATOM 2183 C C . PRO A 1 309 ? 50.822 4.237 -66.466 1.00 89.69 309 PRO A C 1
ATOM 2185 O O . PRO A 1 309 ? 51.882 4.425 -65.854 1.00 89.69 309 PRO A O 1
ATOM 2188 N N . PHE A 1 310 ? 49.731 4.949 -66.208 1.00 89.56 310 PHE A N 1
ATOM 2189 C CA . PHE A 1 310 ? 49.690 6.032 -65.234 1.00 89.56 310 PHE A CA 1
ATOM 2190 C C . PHE A 1 310 ? 48.416 5.989 -64.399 1.00 89.56 310 PHE A C 1
ATOM 2192 O O . PHE A 1 310 ? 47.367 5.507 -64.828 1.00 89.56 310 PHE A O 1
ATOM 2199 N N . ASN A 1 311 ? 48.529 6.530 -63.195 1.00 92.62 311 ASN A N 1
ATOM 2200 C CA . ASN A 1 311 ? 47.400 6.887 -62.363 1.00 92.62 311 ASN A CA 1
ATOM 2201 C C . ASN A 1 311 ? 47.153 8.382 -62.490 1.00 92.62 311 ASN A C 1
ATOM 2203 O O . ASN A 1 311 ? 48.086 9.175 -62.644 1.00 92.62 311 ASN A O 1
ATOM 2207 N N . TRP A 1 312 ? 45.894 8.757 -62.391 1.00 92.56 312 TRP A N 1
ATOM 2208 C CA . TRP A 1 312 ? 45.469 10.139 -62.440 1.00 92.56 312 TRP A CA 1
ATOM 2209 C C . TRP A 1 312 ? 44.495 10.420 -61.308 1.00 92.56 312 TRP A C 1
ATOM 2211 O O . TRP A 1 312 ? 43.825 9.527 -60.780 1.00 92.56 312 TRP A O 1
ATOM 2221 N N . PHE A 1 313 ? 44.438 11.690 -60.948 1.00 93.19 313 PHE A N 1
ATOM 2222 C CA . PHE A 1 313 ? 43.553 12.231 -59.938 1.00 93.19 313 PHE A CA 1
ATOM 2223 C C . PHE A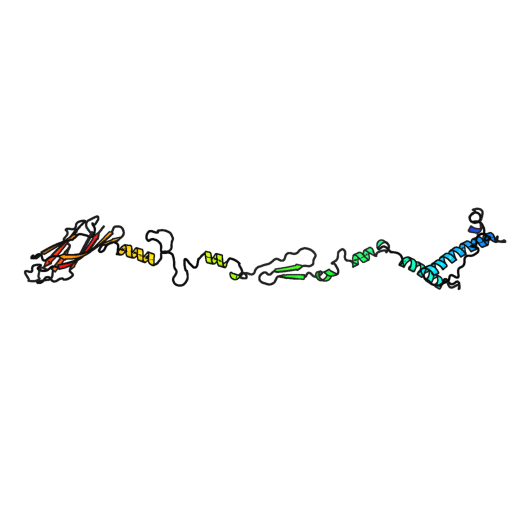 1 313 ? 43.086 13.611 -60.395 1.00 93.19 313 PHE A C 1
ATOM 2225 O O . PHE A 1 313 ? 43.872 14.365 -60.967 1.00 93.19 313 PHE A O 1
ATOM 2232 N N . ALA A 1 314 ? 41.825 13.942 -60.144 1.00 94.19 314 ALA A N 1
ATOM 2233 C CA . ALA A 1 314 ? 41.230 15.237 -60.439 1.00 94.19 314 ALA A CA 1
ATOM 2234 C C . ALA A 1 314 ? 40.248 15.631 -59.330 1.00 94.19 314 ALA A C 1
ATOM 2236 O O . ALA A 1 314 ? 39.527 14.781 -58.802 1.00 94.19 314 ALA A O 1
ATOM 2237 N N . ILE A 1 315 ? 40.200 16.918 -58.991 1.00 93.81 315 ILE A N 1
ATOM 2238 C CA . ILE A 1 315 ? 39.297 17.456 -57.967 1.00 93.81 315 ILE A CA 1
ATOM 2239 C C . ILE A 1 315 ? 38.561 18.695 -58.440 1.00 93.81 315 ILE A C 1
ATOM 2241 O O . ILE A 1 315 ? 39.139 19.544 -59.111 1.00 93.81 315 ILE A O 1
ATOM 2245 N N . GLY A 1 316 ? 37.300 18.821 -58.045 1.00 93.19 316 GLY A N 1
ATOM 2246 C CA . GLY A 1 316 ? 36.437 19.941 -58.414 1.00 93.19 316 GLY A CA 1
ATOM 2247 C C . GLY A 1 316 ? 35.009 19.727 -57.924 1.00 93.19 316 GLY A C 1
ATOM 2248 O O . GLY A 1 316 ? 34.734 18.739 -57.249 1.00 93.19 316 GLY A O 1
ATOM 2249 N N . TYR A 1 317 ? 34.100 20.634 -58.266 1.00 91.12 317 TYR A N 1
ATOM 2250 C CA . TYR A 1 317 ? 32.650 20.444 -58.106 1.00 91.12 317 TYR A CA 1
ATOM 2251 C C . TYR A 1 317 ? 32.057 19.912 -59.404 1.00 91.12 317 TYR A C 1
ATOM 2253 O O . TYR A 1 317 ? 32.518 20.394 -60.459 1.00 91.12 317 TYR A O 1
#

Foldseek 3Di:
DAEEPLAAAQPDDPGQADDPCRLPPPVPCCVPVNDDPDDDDPRHVSHVSRVVSVVSRVLQVLLCVQPVHYNDDPVDVVVNVVSSVSSVVSVVVPDDDDCVNDPCSVVVCCVVCPPPHDGPVLPVLVPWDWDWDDDQKTWIDTDSPPDDDDTDIDRDPPSDDCVNDPCSVVVVCVVAPCVPQPPPDPTDHDDDDLPDDDPGDHDPVSVVVVVCCQVVVDVQWGDDPLKIKGKDKDKFAFPQAQKGKDKDFTPAFRPFFFPDKDKDWPDQDQPQAGKDKDWDPPTGRTIGMIMIGGDDPSPDPDGRGGIIMMMMMTIHD

Secondary structure (DSSP, 8-state):
---B--PPSS-STT-S---HHHHH-TT-THHHH-S-SSPPPHHHHHHHHHHHHHHHHHHHHHHHHHH---B--SS-HHHHHHHHHHHHHHHHHTS---GGGSTTHHHHHHHHHTTTS--GGGGGGSSPEEEEE-SSEEEEEEE-SSS------EEPTT---GGGSTTHHHHHHHHTBTTBSB-SSS-B-----TT--SSPPPPHHHHHHHHHHHHSSSTTEEEETTEEEEEEEEEE---SSSEEEEEEEPSS--SSS-SEEEEEES--EETTEEEEEEEES---SSEEEEEEEEPTTSSS-----S-EEEEEEEEE-

pLDDT: mean 86.98, std 9.59, range [54.16, 97.12]

Organism: NCBI:txid582702

Sequence (317 aa):
MATSDFLTFSAAAGANVLTQSAYADAGNTDRATGYVTGTASSQAVNKTLRQASIISAMVAQLIVDQTGQDAVDDGTIATLETNFTNAILAIAGNRIIQISDVVNLTAILASKLGVSDNAASASKLQTARQIALAGLVSGSANFDGSGNISISTVIADAALSIAKTSGLQSALNAKASLSSPAFSGSPTAPTQSTADNSSSLATTAFARALFNSLVSASPGVIRVLGFKIQYGKDTCPASGAYQALRSVTWHEAFQSSPYSMAIAVTNSQAPKGPVVAYVNSNETTTSGTFAFDIAEGSGQSGIISSPIPFNWFAIGY